Protein 4MOB (pdb70)

GO terms:
  GO:0003986 acetyl-CoA hydrolase activity (F, EXP)
  GO:0005829 cytosol (C, TAS)
  GO:0042802 identical protein binding (F, IPI)
  GO:0005515 protein binding (F, IPI)
  GO:0005829 cytosol (C, IDA)

InterPro domains:
  IPR002913 START domain [PF01852] (355-512)
  IPR002913 START domain [PS50848] (367-512)
  IPR006683 Thioesterase domain [PF03061] (27-97)
  IPR006683 Thioesterase domain [PF03061] (197-272)
  IPR023393 START-like domain superfamily [G3DSA:3.30.530.20] (303-549)
  IPR029069 HotDog domain superfamily [SSF54637] (3-151)
  IPR029069 HotDog domain superfamily [SSF54637] (178-328)
  IPR033120 Hotdog acyl-CoA thioesterase (ACOT)-type domain [PS51770] (5-117)
  IPR033120 Hotdog acyl-CoA thioesterase (ACOT)-type domain [PS51770] (179-294)
  IPR040170 Cytosolic acyl coenzyme A thioester hydrolase [PTHR11049] (6-333)

Solvent-accessible surface area: 16377 Å² total; per-residue (Å²): 130,23,83,31,71,51,48,1,91,102,97,34,28,62,118,51,21,18,17,25,18,1,32,8,4,69,19,12,6,53,0,0,10,86,2,0,47,140,34,14,67,45,13,3,32,10,22,15,12,14,73,4,80,22,99,63,54,6,110,58,46,29,33,0,28,0,98,1,67,11,7,56,18,37,73,42,14,0,0,0,29,4,86,2,33,8,55,36,101,173,87,45,100,95,105,72,2,1,85,4,36,5,15,1,32,3,105,36,96,72,204,122,139,24,156,26,138,121,20,97,56,143,78,144,123,23,86,68,37,50,96,59,0,44,108,42,89,126,93,28,123,90,44,125,82,63,42,64,97,41,23,151,121,30,86,96,156,62,115,69,142,44,101,169,163,72,43,30,56,38,6,149,59,3,48,11,139,42,86,61,87,1,81,94,104,30,7,22,158,89,17,32,12,73,5,1,16,4,7,12,32,0,8,68,6,0,35,70,0,0,32,97,18,24,201,19,57,25,46,10,69,7,3,6,20,13,137,22,145,26,100,6,65,62,26,3,44,0,35,1,63,4,31,2,4,5,12,50,141,42,11,0,0,0,8,4,101,0,48,0,17,55,85,112,24,107,93,93,62,122,36,73,45,2,0,32,0,53,0,5,1,14,0,4,40,127,183,108,83,104,38,95,8,43,118,2,30,4,92,49,154,54,24,12,91,84,32,33,2,0,60,4,18,50,118,48,61,138,98

Radius of gyration: 20.14 Å; Cα contacts (8 Å, |Δi|>4): 690; chains: 1; bounding box: 52×58×43 Å

Organism: Homo sapiens (NCBI:txid9606)

B-factor: mean 38.87, std 15.2, range [14.87, 100.88]

Nearest PDB structures (foldseek):
  4mob-assembly1_A  TM=1.003E+00  e=9.756E-67  Homo sapiens
  4moc-assembly1_A  TM=9.947E-01  e=1.662E-51  Homo sapiens
  3b7k-assembly1_A  TM=9.692E-01  e=6.920E-49  Homo sapiens
  3b7k-assembly1_C  TM=9.982E-01  e=9.970E-47  Homo sapiens
  4zv3-assembly1_A  TM=9.117E-01  e=5.147E-26  Mus musculus

Secondary structure (DSSP, 8-state):
-EEEEEE--GGGB-TTSBB-HHHHHHHHHHHHHHHHHHHHSS-EEEEEE--EE-S---BTTEEEEEEEEEEEE-SSEEEEEEEEEEEETTT--EEEEEEEEEEEEE--SSS----PPPPP--SHHHHHHHHHHHHHHHHHHHHHHHHHHHHHHS---TT----GGGT-B-SGGG-EEEEEE--GGGB-TTSBBPHHHHHHHHHHHHHHHHHHHHSSEEEEEEE--EE--S--BTT-EEEEEEEEEEEETTEEEEEEEEEEE-HHHHHTT--EEEEEEEEEEEEE-TT-PBPPPPPB---SHHHHHHHHHHHHHHHHHH-

Foldseek 3Di:
DFKDKDQAAPVQADPVQWGQVLSVLLVQLVSQQVQVCVQFVAGKAFFWWAKKFFPDTHGHQKMKMKHKHFLWDDQFKTKIWMWIWIAHPPVRDIDTTIIIITMMGGQDPPPDGTGGDTDDADDPVSVVSHVVVVVVVVCLVCVVVLLVVLLVVDDLDQPDDDDPVLPADAFVQLKFKDKDAAAPVQAPPVFWGHPSNVSSVQSVRQQSSVCSFFVFAKDWGIKHMKGFPDIDGHQKMKMKIKIWQWFDFQKTKIKMWIWIAHPVCVVVVHTHTGIMMIIIIGGAHPVGHTDTTGGHRADDSVSVSSNVSVVSVVVVVVD

Sequence (319 aa):
EVVMSQAIQPAHATARGELSAGQLLKWIDTTACLAAEKHAGVSCVTASVDDIQFEETARVGQVITIKAKVTRAFSTSMEISIKVMVQDMLTGIEKLVSVAFSTFVAKKPVGKEKIHLKPVTLLTEQDHVEHNLAAERRKVRLQHEDTFNNLMKESSKFDDLIFDEEEGAVSTRGTSVQSIELVLPPHANHHGNTFGGQIMAWMETVATISASRLCWAHPFLKSVDMFKFRGPSTVGDRLVFTAIVNNTFQTCVEVGVRVEAFDCQEWAEGRGRHINSAFLIYNAADDKENLITFPRIQPISKDDFRRYRGAIARKRIRLG

Structure (mmCIF, N/CA/C/O backbone):
data_4MOB
#
_entry.id   4MOB
#
_cell.length_a   138.850
_cell.length_b   138.850
_cell.length_c   138.850
_cell.angle_alpha   90.00
_cell.angle_beta   90.00
_cell.angle_gamma   90.00
#
_symmetry.space_group_name_H-M   'I 2 3'
#
loop_
_entity.id
_entity.type
_entity.pdbx_description
1 polymer 'Acyl-coenzyme A thioesterase 12'
2 non-polymer 'COENZYME A'
3 non-polymer "ADENOSINE-5'-DIPHOSPHATE"
4 water water
#
loop_
_atom_site.group_PDB
_atom_site.id
_atom_site.type_symbol
_atom_site.label_atom_id
_atom_site.label_alt_id
_atom_site.label_comp_id
_atom_site.label_asym_id
_atom_site.label_entity_id
_atom_site.label_seq_id
_atom_site.pdbx_PDB_ins_code
_atom_site.Cartn_x
_atom_site.Cartn_y
_atom_site.Cartn_z
_atom_site.occupancy
_atom_site.B_iso_or_equiv
_atom_site.auth_seq_id
_atom_site.auth_comp_id
_atom_site.auth_asym_id
_atom_site.auth_atom_id
_atom_site.pdbx_PDB_model_num
ATOM 1 N N . GLU A 1 4 ? -33.843 10.980 -49.605 1.00 31.96 8 GLU A N 1
ATOM 2 C CA . GLU A 1 4 ? -33.591 10.458 -48.259 1.00 43.62 8 GLU A CA 1
ATOM 3 C C . GLU A 1 4 ? -34.052 11.479 -47.223 1.00 45.18 8 GLU A C 1
ATOM 4 O O . GLU A 1 4 ? -35.137 11.325 -46.656 1.00 54.73 8 GLU A O 1
ATOM 10 N N . VAL A 1 5 ? -33.245 12.515 -46.969 1.00 29.34 9 VAL A N 1
ATOM 11 C CA . VAL A 1 5 ? -33.640 13.536 -45.982 1.00 35.56 9 VAL A CA 1
ATOM 12 C C . VAL A 1 5 ? -34.387 14.748 -46.593 1.00 31.22 9 VAL A C 1
ATOM 13 O O . VAL A 1 5 ? -33.908 15.388 -47.547 1.00 26.88 9 VAL A O 1
ATOM 17 N N . VAL A 1 6 ? -35.554 15.057 -46.026 1.00 34.47 10 VAL A N 1
ATOM 18 C CA . VAL A 1 6 ? -36.424 16.115 -46.552 1.00 34.81 10 VAL A CA 1
ATOM 19 C C . VAL A 1 6 ? -36.765 17.186 -45.511 1.00 33.18 10 VAL A C 1
ATOM 20 O O . VAL A 1 6 ? -37.287 16.878 -44.425 1.00 29.99 10 VAL A O 1
ATOM 24 N N . MET A 1 7 ? -36.450 18.436 -45.851 1.00 29.71 11 MET A N 1
ATOM 25 C CA . MET A 1 7 ? -36.783 19.585 -45.007 1.00 31.35 11 MET A CA 1
ATOM 26 C C . MET A 1 7 ? -37.745 20.527 -45.754 1.00 28.83 11 MET A C 1
ATOM 27 O O . MET A 1 7 ? -37.528 20.855 -46.925 1.00 28.50 11 MET A O 1
ATOM 32 N N . SER A 1 8 ? -38.809 20.943 -45.074 1.00 26.95 12 SER A N 1
ATOM 33 C CA . SER A 1 8 ? -39.754 21.912 -45.620 1.00 26.52 12 SER A CA 1
ATOM 34 C C . SER A 1 8 ? -39.773 23.131 -44.714 1.00 28.34 12 SER A C 1
ATOM 35 O O . SER A 1 8 ? -39.845 22.993 -43.501 1.00 29.52 12 SER A O 1
ATOM 38 N N . GLN A 1 9 ? -39.689 24.319 -45.300 1.00 26.14 13 GLN A N 1
ATOM 39 C CA . GLN A 1 9 ? -39.664 25.559 -44.534 1.00 26.75 13 GLN A CA 1
ATOM 40 C C . GLN A 1 9 ? -40.598 26.566 -45.197 1.00 31.61 13 GLN A C 1
ATOM 41 O O . GLN A 1 9 ? -40.434 26.897 -46.380 1.00 27.27 13 GLN A O 1
ATOM 47 N N . ALA A 1 10 ? -41.568 27.081 -44.457 1.00 30.83 14 ALA A N 1
ATOM 48 C CA . ALA A 1 10 ? -42.337 28.193 -44.998 1.00 23.61 14 ALA A CA 1
ATOM 49 C C . ALA A 1 10 ? -41.528 29.475 -44.801 1.00 27.74 14 ALA A C 1
ATOM 50 O O . ALA A 1 10 ? -40.982 29.728 -43.718 1.00 30.37 14 ALA A O 1
ATOM 52 N N . ILE A 1 11 ? -41.449 30.294 -45.842 1.00 26.35 15 ILE A N 1
ATOM 53 C CA . ILE A 1 11 ? -40.680 31.519 -45.751 1.00 24.64 15 ILE A CA 1
ATOM 54 C C . ILE A 1 11 ? -41.466 32.600 -45.009 1.00 30.34 15 ILE A C 1
ATOM 55 O O . ILE A 1 11 ? -42.483 33.090 -45.507 1.00 28.87 15 ILE A O 1
ATOM 60 N N . GLN A 1 12 ? -40.994 32.957 -43.816 1.00 24.51 16 GLN A N 1
ATOM 61 C CA . GLN A 1 12 ? -41.657 33.969 -42.993 1.00 27.07 16 GLN A CA 1
ATOM 62 C C . GLN A 1 12 ? -40.901 35.291 -43.069 1.00 29.70 16 GLN A C 1
ATOM 63 O O . GLN A 1 12 ? -39.761 35.338 -43.545 1.00 33.07 16 GLN A O 1
ATOM 69 N N . PRO A 1 13 ? -41.518 36.367 -42.573 1.00 31.45 17 PRO A N 1
ATOM 70 C CA . PRO A 1 13 ? -40.752 37.599 -42.402 1.00 30.03 17 PRO A CA 1
ATOM 71 C C . PRO A 1 13 ? -39.400 37.396 -41.714 1.00 34.32 17 PRO A C 1
ATOM 72 O O . PRO A 1 13 ? -38.424 38.005 -42.151 1.00 34.98 17 PRO A O 1
ATOM 76 N N . ALA A 1 14 ? -39.325 36.546 -40.692 1.00 31.49 18 ALA A N 1
ATOM 77 C CA . ALA A 1 14 ? -38.044 36.299 -40.007 1.00 33.37 18 ALA A CA 1
ATOM 78 C C . ALA A 1 14 ? -36.882 35.820 -40.916 1.00 38.01 18 ALA A C 1
ATOM 79 O O . ALA A 1 14 ? -35.714 35.972 -40.563 1.00 30.20 18 ALA A O 1
ATOM 81 N N . HIS A 1 15 ? -37.201 35.232 -42.067 1.00 31.79 19 HIS A N 1
ATOM 82 C CA . HIS A 1 15 ? -36.165 34.709 -42.955 1.00 28.39 19 HIS A CA 1
ATOM 83 C C . HIS A 1 15 ? -35.915 35.662 -44.113 1.00 30.53 19 HIS A C 1
ATOM 84 O O . HIS A 1 15 ? -35.123 35.382 -45.020 1.00 30.76 19 HIS A O 1
ATOM 91 N N . ALA A 1 16 ? -36.614 36.785 -44.095 1.00 30.68 20 ALA A N 1
ATOM 92 C CA . ALA A 1 16 ? -36.730 37.592 -45.289 1.00 32.48 20 ALA A CA 1
ATOM 93 C C . ALA A 1 16 ? -35.866 38.829 -45.236 1.00 31.31 20 ALA A C 1
ATOM 94 O O . ALA A 1 16 ? -35.476 39.286 -44.168 1.00 36.99 20 ALA A O 1
ATOM 96 N N . THR A 1 17 ? -35.593 39.382 -46.407 1.00 30.09 21 THR A N 1
ATOM 97 C CA . THR A 1 17 ? -34.906 40.657 -46.506 1.00 35.23 21 THR A CA 1
ATOM 98 C C . THR A 1 17 ? -35.921 41.774 -46.507 1.00 39.03 21 THR A C 1
ATOM 99 O O . THR A 1 17 ? -37.142 41.541 -46.446 1.00 36.84 21 THR A O 1
ATOM 103 N N . ALA A 1 18 ? -35.383 42.984 -46.622 1.00 39.36 22 ALA A N 1
ATOM 104 C CA . ALA A 1 18 ? -36.151 44.212 -46.792 1.00 42.71 22 ALA A CA 1
ATOM 105 C C . ALA A 1 18 ? -37.238 44.082 -47.862 1.00 41.50 22 ALA A C 1
ATOM 106 O O . ALA A 1 18 ? -38.352 44.585 -47.697 1.00 43.72 22 ALA A O 1
ATOM 108 N N . ARG A 1 19 ? -36.918 43.380 -48.944 1.00 44.33 23 ARG A N 1
ATOM 109 C CA . ARG A 1 19 ? -37.819 43.286 -50.087 1.00 40.19 23 ARG A CA 1
ATOM 110 C C . ARG A 1 19 ? -38.771 42.081 -50.050 1.00 43.03 23 ARG A C 1
ATOM 111 O O . ARG A 1 19 ? -39.463 41.803 -51.031 1.00 42.16 23 ARG A O 1
ATOM 119 N N . GLY A 1 20 ? -38.821 41.365 -48.927 1.00 43.98 24 GLY A N 1
ATOM 120 C CA . GLY A 1 20 ? -39.773 40.276 -48.804 1.00 28.41 24 GLY A CA 1
ATOM 121 C C . GLY A 1 20 ? -39.299 39.022 -49.502 1.00 35.61 24 GLY A C 1
ATOM 122 O O . GLY A 1 20 ? -40.090 38.111 -49.761 1.00 35.51 24 GLY A O 1
ATOM 123 N N . GLU A 1 21 ? -37.999 38.967 -49.784 1.00 33.73 25 GLU A N 1
ATOM 124 C CA . GLU A 1 21 ? -37.394 37.803 -50.428 1.00 38.96 25 GLU A CA 1
ATOM 125 C C . GLU A 1 21 ? -36.582 37.002 -49.433 1.00 32.05 25 GLU A C 1
ATOM 126 O O . GLU A 1 21 ? -35.964 37.573 -48.541 1.00 36.41 25 GLU A O 1
ATOM 132 N N . LEU A 1 22 ? -36.585 35.682 -49.594 1.00 31.87 26 LEU A N 1
ATOM 133 C CA . LEU A 1 22 ? -35.801 34.803 -48.740 1.00 28.70 26 LEU A CA 1
ATOM 134 C C . LEU A 1 22 ? -34.321 35.209 -48.732 1.00 29.13 26 LEU A C 1
ATOM 135 O O . LEU A 1 22 ? -33.699 35.420 -49.776 1.00 30.62 26 LEU A O 1
ATOM 140 N N . SER A 1 23 ? -33.754 35.344 -47.543 1.00 29.39 27 SER A N 1
ATOM 141 C CA . SER A 1 23 ? -32.328 35.614 -47.456 1.00 29.20 27 SER A CA 1
ATOM 142 C C . SER A 1 23 ? -31.572 34.428 -48.030 1.00 27.73 27 SER A C 1
ATOM 143 O O . SER A 1 23 ? -31.821 33.278 -47.639 1.00 24.01 27 SER A O 1
ATOM 146 N N . ALA A 1 24 ? -30.659 34.708 -48.960 1.00 25.68 28 ALA A N 1
ATOM 147 C CA . ALA A 1 24 ? -29.863 33.647 -49.577 1.00 24.23 28 ALA A CA 1
ATOM 148 C C . ALA A 1 24 ? -29.053 32.915 -48.513 1.00 26.18 28 ALA A C 1
ATOM 149 O O . ALA A 1 24 ? -28.879 31.686 -48.575 1.00 25.20 28 ALA A O 1
ATOM 151 N N . GLY A 1 25 ? -28.548 33.678 -47.543 1.00 24.10 29 GLY A N 1
ATOM 152 C CA . GLY A 1 25 ? -27.772 33.110 -46.454 1.00 23.26 29 GLY A CA 1
ATOM 153 C C . GLY A 1 25 ? -28.581 32.127 -45.635 1.00 24.75 29 GLY A C 1
ATOM 154 O O . GLY A 1 25 ? -28.085 31.056 -45.248 1.00 28.73 29 GLY A O 1
ATOM 155 N N . GLN A 1 26 ? -29.834 32.481 -45.376 1.00 22.66 30 GLN A N 1
ATOM 156 C CA . GLN A 1 26 ? -30.749 31.571 -44.696 1.00 24.54 30 GLN A CA 1
ATOM 157 C C . GLN A 1 26 ? -30.941 30.261 -45.484 1.00 23.29 30 GLN A C 1
ATOM 158 O O . GLN A 1 26 ? -30.997 29.172 -44.903 1.00 25.37 30 GLN A O 1
ATOM 164 N N . LEU A 1 27 ? -31.042 30.376 -46.808 1.00 23.31 31 LEU A N 1
ATOM 165 C CA . LEU A 1 27 ? -31.210 29.210 -47.665 1.00 21.58 31 LEU A CA 1
ATOM 166 C C . LEU A 1 27 ? -29.958 28.338 -47.637 1.00 26.08 31 LEU A C 1
ATOM 167 O O . LEU A 1 27 ? -30.050 27.102 -47.576 1.00 25.56 31 LEU A O 1
ATOM 172 N N . LEU A 1 28 ? -28.787 28.973 -47.683 1.00 25.51 32 LEU A N 1
ATOM 173 C CA . LEU A 1 28 ? -27.532 28.224 -47.587 1.00 21.93 32 LEU A CA 1
ATOM 174 C C . LEU A 1 28 ? -27.471 27.450 -46.274 1.00 22.21 32 LEU A C 1
ATOM 175 O O . LEU A 1 28 ? -27.081 26.293 -46.276 1.00 24.80 32 LEU A O 1
ATOM 180 N N . LYS A 1 29 ? -27.905 28.061 -45.166 1.00 24.03 33 LYS A N 1
ATOM 181 C CA . LYS A 1 29 ? -27.885 27.384 -43.866 1.00 24.50 33 LYS A CA 1
ATOM 182 C C . LYS A 1 29 ? -28.800 26.157 -43.876 1.00 24.08 33 LYS A C 1
ATOM 183 O O . LYS A 1 29 ? -28.456 25.104 -43.332 1.00 27.84 33 LYS A O 1
ATOM 189 N N . TRP A 1 30 ? -29.964 26.301 -44.495 1.00 22.95 34 TRP A N 1
ATOM 190 C CA . TRP A 1 30 ? -30.935 25.210 -44.569 1.00 25.46 34 TRP A CA 1
ATOM 191 C C . TRP A 1 30 ? -30.450 24.058 -45.441 1.00 29.11 34 TRP A C 1
ATOM 192 O O . TRP A 1 30 ? -30.643 22.878 -45.093 1.00 29.36 34 TRP A O 1
ATOM 203 N N . ILE A 1 31 ? -29.852 24.402 -46.585 1.00 25.86 35 ILE A N 1
ATOM 204 C CA . ILE A 1 31 ? -29.264 23.403 -47.482 1.00 27.32 35 ILE A CA 1
ATOM 205 C C . ILE A 1 31 ? -28.215 22.598 -46.720 1.00 29.66 35 ILE A C 1
ATOM 206 O O . ILE A 1 31 ? -28.234 21.362 -46.734 1.00 29.85 35 ILE A O 1
ATOM 211 N N . ASP A 1 32 ? -27.332 23.304 -46.017 1.00 23.55 36 ASP A N 1
ATOM 212 C CA . ASP A 1 32 ? -26.249 22.650 -45.319 1.00 27.66 36 ASP A CA 1
ATOM 213 C C . ASP A 1 32 ? -26.739 21.751 -44.176 1.00 31.59 36 ASP A C 1
ATOM 214 O O . ASP A 1 32 ? -26.147 20.697 -43.895 1.00 31.78 36 ASP A O 1
ATOM 219 N N . THR A 1 33 ? -27.815 22.166 -43.517 1.00 26.67 37 THR A N 1
ATOM 220 C CA . THR A 1 33 ? -28.357 21.383 -42.411 1.00 30.75 37 THR A CA 1
ATOM 221 C C . THR A 1 33 ? -28.947 20.071 -42.931 1.00 30.86 37 THR A C 1
ATOM 222 O O . THR A 1 33 ? -28.704 18.993 -42.366 1.00 28.60 37 THR A O 1
ATOM 226 N N . THR A 1 34 ? -29.715 20.174 -44.016 1.00 26.63 38 THR A N 1
ATOM 227 C CA . THR A 1 34 ? -30.305 19.005 -44.654 1.00 26.22 38 THR A CA 1
ATOM 228 C C . THR A 1 34 ? -29.212 18.062 -45.150 1.00 27.78 38 THR A C 1
ATOM 229 O O . THR A 1 34 ? -29.282 16.853 -44.942 1.00 25.32 38 THR A O 1
ATOM 233 N N . ALA A 1 35 ? -28.202 18.628 -45.807 1.00 27.09 39 ALA A N 1
ATOM 234 C CA . ALA A 1 35 ? -27.091 17.839 -46.315 1.00 29.15 39 ALA A CA 1
ATOM 235 C C . ALA A 1 35 ? -26.366 17.116 -45.172 1.00 31.26 39 ALA A C 1
ATOM 236 O O . ALA A 1 35 ? -26.106 15.900 -45.260 1.00 33.34 39 ALA A O 1
ATOM 238 N N . CYS A 1 36 ? -26.042 17.855 -44.107 1.00 25.89 40 CYS A N 1
ATOM 239 C CA . CYS A 1 36 ? -25.378 17.273 -42.942 1.00 26.64 40 CYS A CA 1
ATOM 240 C C . CYS A 1 36 ? -26.179 16.107 -42.366 1.00 30.13 40 CYS A C 1
ATOM 241 O O . CYS A 1 36 ? -25.609 15.094 -41.953 1.00 28.08 40 CYS A O 1
ATOM 244 N N . LEU A 1 37 ? -27.499 16.246 -42.332 1.00 26.97 41 LEU A N 1
ATOM 245 C CA . LEU A 1 37 ? -28.321 15.193 -41.761 1.00 28.10 41 LEU A CA 1
ATOM 246 C C . LEU A 1 37 ? -28.283 13.959 -42.662 1.00 30.75 41 LEU A C 1
ATOM 247 O O . LEU A 1 37 ? -28.267 12.825 -42.154 1.00 33.46 41 LEU A O 1
ATOM 252 N N . ALA A 1 38 ? -28.256 14.170 -43.983 1.00 30.28 42 ALA A N 1
ATOM 253 C CA . ALA A 1 38 ? -28.081 13.056 -44.929 1.00 26.92 42 ALA A CA 1
ATOM 254 C C . ALA A 1 38 ? -26.734 12.356 -44.677 1.00 28.62 42 ALA A C 1
ATOM 255 O O . ALA A 1 38 ? -26.677 11.134 -44.589 1.00 30.73 42 ALA A O 1
ATOM 257 N N . ALA A 1 39 ? -25.656 13.127 -44.531 1.00 28.96 43 ALA A N 1
ATOM 258 C CA . ALA A 1 39 ? -24.350 12.533 -44.245 1.00 27.18 43 ALA A CA 1
ATOM 259 C C . ALA A 1 39 ? -24.360 11.733 -42.943 1.00 29.23 43 ALA A C 1
ATOM 260 O O . ALA A 1 39 ? -23.851 10.603 -42.893 1.00 28.59 43 ALA A O 1
ATOM 262 N N . GLU A 1 40 ? -24.945 12.309 -41.893 1.00 27.82 44 GLU A N 1
ATOM 263 C CA . GLU A 1 40 ? -24.958 11.652 -40.580 1.00 29.66 44 GLU A CA 1
ATOM 264 C C . GLU A 1 40 ? -25.894 10.421 -40.545 1.00 31.44 44 GLU A C 1
ATOM 265 O O . GLU A 1 40 ? -25.750 9.538 -39.692 1.00 32.99 44 GLU A O 1
ATOM 271 N N . LYS A 1 41 ? -26.857 10.367 -41.459 1.00 25.87 45 LYS A N 1
ATOM 272 C CA . LYS A 1 41 ? -27.750 9.223 -41.513 1.00 29.16 45 LYS A CA 1
ATOM 273 C C . LYS A 1 41 ? -26.960 8.045 -42.070 1.00 40.49 45 LYS A C 1
ATOM 274 O O . LYS A 1 41 ? -27.169 6.885 -41.683 1.00 40.20 45 LYS A O 1
ATOM 280 N N . HIS A 1 42 ? -26.028 8.354 -42.969 1.00 35.80 46 HIS A N 1
ATOM 281 C CA . HIS A 1 42 ? -25.145 7.326 -43.490 1.00 33.39 46 HIS A CA 1
ATOM 282 C C . HIS A 1 42 ? -24.019 6.951 -42.504 1.00 31.94 46 HIS A C 1
ATOM 283 O O . HIS A 1 42 ? -23.700 5.775 -42.361 1.00 39.47 46 HIS A O 1
ATOM 290 N N . ALA A 1 43 ? -23.432 7.941 -41.827 1.00 29.12 47 ALA A N 1
ATOM 291 C CA . ALA A 1 43 ? -22.193 7.732 -41.057 1.00 29.51 47 ALA A CA 1
ATOM 292 C C . ALA A 1 43 ? -22.432 7.298 -39.615 1.00 34.53 47 ALA A C 1
ATOM 293 O O . ALA A 1 43 ? -21.612 6.585 -39.013 1.00 35.21 47 ALA A O 1
ATOM 295 N N . GLY A 1 44 ? -23.534 7.771 -39.046 1.00 32.33 48 GLY A N 1
ATOM 296 C CA . GLY A 1 44 ? -23.871 7.431 -37.682 1.00 37.52 48 GLY A CA 1
ATOM 297 C C . GLY A 1 44 ? -22.978 8.096 -36.660 1.00 39.59 48 GLY A C 1
ATOM 298 O O . GLY A 1 44 ? -23.024 7.735 -35.486 1.00 45.37 48 GLY A O 1
ATOM 299 N N . VAL A 1 45 ? -22.146 9.035 -37.104 1.00 34.41 49 VAL A N 1
ATOM 300 C CA . VAL A 1 45 ? -21.425 9.915 -36.197 1.00 35.12 49 VAL A CA 1
ATOM 301 C C . VAL A 1 45 ? -21.649 11.328 -36.696 1.00 36.70 49 VAL A C 1
ATOM 302 O O . VAL A 1 45 ? -22.255 11.529 -37.748 1.00 35.00 49 VAL A O 1
ATOM 306 N N . SER A 1 46 ? -21.148 12.303 -35.950 1.00 39.33 50 SER A N 1
ATOM 307 C CA . SER A 1 46 ? -21.255 13.697 -36.352 1.00 40.56 50 SER A CA 1
ATOM 308 C C . SER A 1 46 ? -20.360 14.014 -37.546 1.00 34.28 50 SER A C 1
ATOM 309 O O . SER A 1 46 ? -19.224 13.544 -37.627 1.00 36.83 50 SER A O 1
ATOM 312 N N . CYS A 1 47 ? -20.896 14.829 -38.458 1.00 36.77 51 CYS A N 1
ATOM 313 C CA . CYS A 1 47 ? -20.261 15.155 -39.727 1.00 30.69 51 CYS A CA 1
ATOM 314 C C . CYS A 1 47 ? -20.213 16.668 -39.926 1.00 32.46 51 CYS A C 1
ATOM 315 O O . CYS A 1 47 ? -21.172 17.366 -39.602 1.00 34.26 51 CYS A O 1
ATOM 318 N N . VAL A 1 48 ? -19.099 17.168 -40.461 1.00 31.46 52 VAL A N 1
ATOM 319 C CA . VAL A 1 48 ? -18.927 18.597 -40.714 1.00 28.70 52 VAL A CA 1
ATOM 320 C C . VAL A 1 48 ? -18.740 18.874 -42.213 1.00 32.21 52 VAL A C 1
ATOM 321 O O . VAL A 1 48 ? -18.292 17.998 -42.984 1.00 28.48 52 VAL A O 1
ATOM 325 N N . THR A 1 49 ? -19.090 20.089 -42.620 1.00 27.01 53 THR A N 1
ATOM 326 C CA . THR A 1 49 ? -18.993 20.487 -44.015 1.00 23.19 53 THR A CA 1
ATOM 327 C C . THR A 1 49 ? -17.523 20.591 -44.425 1.00 27.23 53 THR A C 1
ATOM 328 O O . THR A 1 49 ? -16.766 21.384 -43.865 1.00 29.62 53 THR A O 1
ATOM 332 N N . ALA A 1 50 ? -17.123 19.794 -45.410 1.00 27.67 54 ALA A N 1
ATOM 333 C CA . ALA A 1 50 ? -15.750 19.814 -45.906 1.00 27.84 54 ALA A CA 1
ATOM 334 C C . ALA A 1 50 ? -15.662 20.831 -47.052 1.00 30.73 54 ALA A C 1
ATOM 335 O O . ALA A 1 50 ? -14.757 21.672 -47.090 1.00 24.23 54 ALA A O 1
ATOM 337 N N . SER A 1 51 ? -16.624 20.764 -47.972 1.00 27.79 55 SER A N 1
ATOM 338 C CA . SER A 1 51 ? -16.649 21.695 -49.096 1.00 26.58 55 SER A CA 1
ATOM 339 C C . SER A 1 51 ? -18.026 21.760 -49.701 1.00 31.47 55 SER A C 1
ATOM 340 O O . SER A 1 51 ? -18.891 20.894 -49.445 1.00 29.83 55 SER A O 1
ATOM 343 N N . VAL A 1 52 ? -18.226 22.782 -50.523 1.00 26.41 56 VAL A N 1
ATOM 344 C CA . VAL A 1 52 ? -19.486 22.944 -51.237 1.00 27.80 56 VAL A CA 1
ATOM 345 C C . VAL A 1 52 ? -19.139 23.149 -52.710 1.00 32.65 56 VAL A C 1
ATOM 346 O O . VAL A 1 52 ? -18.169 23.860 -53.028 1.00 35.65 56 VAL A O 1
ATOM 350 N N . ASP A 1 53 ? -19.889 22.524 -53.612 1.00 29.92 57 ASP A N 1
ATOM 351 C CA . ASP A 1 53 ? -19.663 22.744 -55.052 1.00 34.25 57 ASP A CA 1
ATOM 352 C C . ASP A 1 53 ? -20.267 24.078 -55.501 1.00 34.40 57 ASP A C 1
ATOM 353 O O . ASP A 1 53 ? -20.853 24.796 -54.683 1.00 31.69 57 ASP A O 1
ATOM 358 N N . ASP A 1 54 ? -20.103 24.416 -56.779 1.00 30.55 58 ASP A N 1
ATOM 359 C CA . ASP A 1 54 ? -20.820 25.551 -57.349 1.00 35.42 58 ASP A CA 1
ATOM 360 C C . ASP A 1 54 ? -22.303 25.394 -57.037 1.00 32.60 58 ASP A C 1
ATOM 361 O O . ASP A 1 54 ? -22.857 24.301 -57.181 1.00 32.63 58 ASP A O 1
ATOM 366 N N . ILE A 1 55 ? -22.936 26.471 -56.589 1.00 26.86 59 ILE A N 1
ATOM 367 C CA . ILE A 1 55 ? -24.372 26.458 -56.406 1.00 30.35 59 ILE A CA 1
ATOM 368 C C . ILE A 1 55 ? -24.987 27.660 -57.092 1.00 30.00 59 ILE A C 1
ATOM 369 O O . ILE A 1 55 ? -24.556 28.788 -56.919 1.00 32.84 59 ILE A O 1
ATOM 374 N N . GLN A 1 56 ? -25.993 27.402 -57.904 1.00 33.01 60 GLN A N 1
ATOM 375 C CA . GLN A 1 56 ? -26.618 28.461 -58.648 1.00 34.84 60 GLN A CA 1
ATOM 376 C C . GLN A 1 56 ? -28.074 28.521 -58.216 1.00 36.29 60 GLN A C 1
ATOM 377 O O . GLN A 1 56 ? -28.696 27.481 -57.983 1.00 38.25 60 GLN A O 1
ATOM 383 N N . PHE A 1 57 ? -28.611 29.729 -58.083 1.00 33.43 61 PHE A N 1
ATOM 384 C CA . PHE A 1 57 ? -30.005 29.877 -57.706 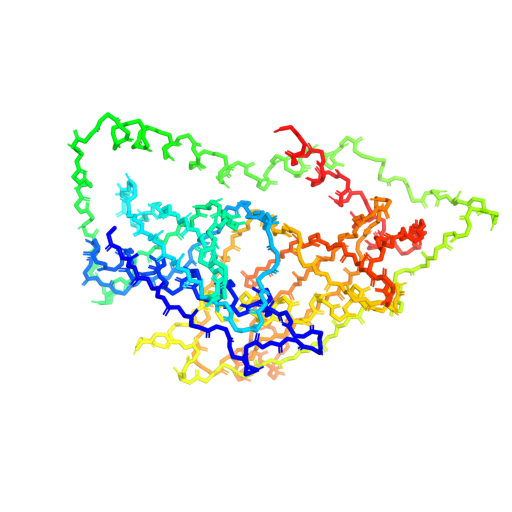1.00 37.13 61 PHE A CA 1
ATOM 385 C C . PHE A 1 57 ? -30.849 30.305 -58.902 1.00 33.82 61 PHE A C 1
ATOM 386 O O . PHE A 1 57 ? -30.620 31.360 -59.458 1.00 36.72 61 PHE A O 1
ATOM 394 N N . GLU A 1 58 ? -31.812 29.467 -59.289 1.00 34.70 62 GLU A N 1
ATOM 395 C CA . GLU A 1 58 ? -32.644 29.691 -60.473 1.00 32.98 62 GLU A CA 1
ATOM 396 C C . GLU A 1 58 ? -33.844 30.591 -60.214 1.00 35.12 62 GLU A C 1
ATOM 397 O O . GLU A 1 58 ? -34.420 31.141 -61.155 1.00 37.99 62 GLU A O 1
ATOM 403 N N . GLU A 1 59 ? -34.245 30.707 -58.950 1.00 36.21 63 GLU A N 1
ATOM 404 C CA . GLU A 1 59 ? -35.377 31.553 -58.564 1.00 36.93 63 GLU A CA 1
ATOM 405 C C . GLU A 1 59 ? -35.003 32.242 -57.270 1.00 43.67 63 GLU A C 1
ATOM 406 O O . GLU A 1 59 ? -34.102 31.776 -56.546 1.00 39.68 63 GLU A O 1
ATOM 412 N N . THR A 1 60 ? -35.685 33.343 -56.960 1.00 40.53 64 THR A N 1
ATOM 413 C CA . THR A 1 60 ? -35.537 33.917 -55.628 1.00 40.60 64 THR A CA 1
ATOM 414 C C . THR A 1 60 ? -36.863 33.798 -54.886 1.00 34.17 64 THR A C 1
ATOM 415 O O . THR A 1 60 ? -37.821 34.485 -55.212 1.00 38.12 64 THR A O 1
ATOM 419 N N . ALA A 1 61 ? -36.909 32.913 -53.892 1.00 35.67 65 ALA A N 1
ATOM 420 C CA . ALA A 1 61 ? -38.155 32.605 -53.197 1.00 28.86 65 ALA A CA 1
ATOM 421 C C . ALA A 1 61 ? -38.644 33.793 -52.360 1.00 29.03 65 ALA A C 1
ATOM 422 O O . ALA A 1 61 ? -37.853 34.649 -51.966 1.00 30.79 65 ALA A O 1
ATOM 424 N N . ARG A 1 62 ? -39.946 33.856 -52.102 1.00 30.14 66 ARG A N 1
ATOM 425 C CA . ARG A 1 62 ? -40.521 35.018 -51.422 1.00 28.36 66 ARG A CA 1
ATOM 426 C C . ARG A 1 62 ? -41.231 34.643 -50.139 1.00 29.15 66 ARG A C 1
ATOM 427 O O . ARG A 1 62 ? -41.649 33.492 -49.988 1.00 31.97 66 ARG A O 1
ATOM 435 N N . VAL A 1 63 ? -41.381 35.607 -49.220 1.00 30.39 67 VAL A N 1
ATOM 436 C CA . VAL A 1 63 ? -42.230 35.395 -48.042 1.00 30.51 67 VAL A CA 1
ATOM 437 C C . VAL A 1 63 ? -43.558 34.812 -48.505 1.00 32.11 67 VAL A C 1
ATOM 438 O O . VAL A 1 63 ? -44.113 35.261 -49.520 1.00 30.79 67 VAL A O 1
ATOM 442 N N . GLY A 1 64 ? -44.024 33.775 -47.809 1.00 30.49 68 GLY A N 1
ATOM 443 C CA . GLY A 1 64 ? -45.302 33.160 -48.116 1.00 29.27 68 GLY A CA 1
ATOM 444 C C . GLY A 1 64 ? -45.193 31.912 -48.977 1.00 34.95 68 GLY A C 1
ATOM 445 O O . GLY A 1 64 ? -46.182 31.200 -49.191 1.00 38.22 68 GLY A O 1
ATOM 446 N N . GLN A 1 65 ? -43.995 31.630 -49.475 1.00 31.72 69 GLN A N 1
ATOM 447 C CA . GLN A 1 65 ? -43.798 30.415 -50.248 1.00 33.33 69 GLN A CA 1
ATOM 448 C C . GLN A 1 65 ? -43.120 29.347 -49.391 1.00 30.35 69 GLN A C 1
ATOM 449 O O . GLN A 1 65 ? -42.610 29.634 -48.309 1.00 28.36 69 GLN A O 1
ATOM 455 N N . VAL A 1 66 ? -43.123 28.114 -49.870 1.00 26.71 70 VAL A N 1
ATOM 456 C CA . VAL A 1 66 ? -42.563 27.020 -49.103 1.00 24.51 70 VAL A CA 1
ATOM 457 C C . VAL A 1 66 ? -41.376 26.398 -49.837 1.00 27.50 70 VAL A C 1
ATOM 458 O O . VAL A 1 66 ? -41.483 26.013 -51.014 1.00 25.28 70 VAL A O 1
ATOM 462 N N . ILE A 1 67 ? -40.243 26.331 -49.139 1.00 28.14 71 ILE A N 1
ATOM 463 C CA . ILE A 1 67 ? -39.018 25.723 -49.647 1.00 23.58 71 ILE A CA 1
ATOM 464 C C . ILE A 1 67 ? -39.036 24.239 -49.287 1.00 25.71 71 ILE A C 1
ATOM 465 O O . ILE A 1 67 ? -39.420 23.877 -48.167 1.00 26.71 71 ILE A O 1
ATOM 470 N N . THR A 1 68 ? -38.665 23.377 -50.230 1.00 26.53 72 THR A N 1
ATOM 471 C CA . THR A 1 68 ? -38.496 21.955 -49.924 1.00 28.44 72 THR A CA 1
ATOM 472 C C . THR A 1 68 ? -37.102 21.503 -50.337 1.00 29.96 72 THR A C 1
ATOM 473 O O . THR A 1 68 ? -36.678 21.738 -51.471 1.00 28.43 72 THR A O 1
ATOM 477 N N . ILE A 1 69 ? -36.379 20.878 -49.409 1.00 29.09 73 ILE A N 1
ATOM 478 C CA . ILE A 1 69 ? -34.992 20.508 -49.665 1.00 27.39 73 ILE A CA 1
ATOM 479 C C . ILE A 1 69 ? -34.822 19.012 -49.478 1.00 23.42 73 ILE A C 1
ATOM 480 O O . ILE A 1 69 ? -35.185 18.481 -48.439 1.00 30.79 73 ILE A O 1
ATOM 485 N N . LYS A 1 70 ? -34.317 18.333 -50.503 1.00 28.44 74 LYS A N 1
ATOM 486 C CA . LYS A 1 70 ? -34.071 16.881 -50.456 1.00 30.41 74 LYS A CA 1
ATOM 487 C C . LYS A 1 70 ? -32.571 16.622 -50.622 1.00 31.30 74 LYS A C 1
ATOM 488 O O . LYS A 1 70 ? -31.953 17.096 -51.588 1.00 26.58 74 LYS A O 1
ATOM 494 N N . ALA A 1 71 ? -31.983 15.864 -49.701 1.00 26.89 75 ALA A N 1
ATOM 495 C CA . ALA A 1 71 ? -30.552 15.585 -49.782 1.00 26.42 75 ALA A CA 1
ATOM 496 C C . ALA A 1 71 ? -30.323 14.097 -49.640 1.00 27.79 75 ALA A C 1
ATOM 497 O O . ALA A 1 71 ? -31.060 13.411 -48.923 1.00 33.03 75 ALA A O 1
ATOM 499 N N . LYS A 1 72 ? -29.292 13.597 -50.310 1.00 28.86 76 LYS A N 1
ATOM 500 C CA . LYS A 1 72 ? -29.040 12.166 -50.345 1.00 31.15 76 LYS A CA 1
ATOM 501 C C . LYS A 1 72 ? -27.538 11.935 -50.420 1.00 28.71 76 LYS A C 1
ATOM 502 O O . LYS A 1 72 ? -26.829 12.710 -51.073 1.00 30.87 76 LYS A O 1
ATOM 508 N N . VAL A 1 73 ? -27.041 10.898 -49.746 1.00 26.44 77 VAL A N 1
ATOM 509 C CA . VAL A 1 73 ? -25.649 10.505 -49.946 1.00 26.01 77 VAL A CA 1
ATOM 510 C C . VAL A 1 73 ? -25.548 9.779 -51.293 1.00 27.17 77 VAL A C 1
ATOM 511 O O . VAL A 1 73 ? -26.258 8.804 -51.539 1.00 29.46 77 VAL A O 1
ATOM 515 N N . THR A 1 74 ? -24.687 10.269 -52.184 1.00 33.72 78 THR A N 1
ATOM 516 C CA . THR A 1 74 ? -24.527 9.640 -53.500 1.00 30.40 78 THR A CA 1
ATOM 517 C C . THR A 1 74 ? -23.386 8.610 -53.495 1.00 30.21 78 THR A C 1
ATOM 518 O O . THR A 1 74 ? -23.431 7.615 -54.231 1.00 30.49 78 THR A O 1
ATOM 522 N N . ARG A 1 75 ? -22.374 8.861 -52.664 1.00 24.74 79 ARG A N 1
ATOM 523 C CA . ARG A 1 75 ? -21.195 7.998 -52.566 1.00 29.39 79 ARG A CA 1
ATOM 524 C C . ARG A 1 75 ? -20.438 8.293 -51.280 1.00 30.11 79 ARG A C 1
ATOM 525 O O . ARG A 1 75 ? -20.287 9.454 -50.896 1.00 29.33 79 ARG A O 1
ATOM 533 N N . ALA A 1 76 ? -19.977 7.242 -50.607 1.00 27.37 80 ALA A N 1
ATOM 534 C CA . ALA A 1 76 ? -19.107 7.411 -49.456 1.00 27.09 80 ALA A CA 1
ATOM 535 C C . ALA A 1 76 ? -17.701 6.933 -49.807 1.00 33.79 80 ALA A C 1
ATOM 536 O O . ALA A 1 76 ? -17.519 5.861 -50.393 1.00 37.76 80 ALA A O 1
ATOM 538 N N . PHE A 1 77 ? -16.702 7.720 -49.440 1.00 36.92 81 PHE A N 1
ATOM 539 C CA . PHE A 1 77 ? -15.324 7.348 -49.714 1.00 30.01 81 PHE A CA 1
ATOM 540 C C . PHE A 1 77 ? -14.675 6.739 -48.479 1.00 35.68 81 PHE A C 1
ATOM 541 O O . PHE A 1 77 ? -15.111 5.689 -48.004 1.00 40.47 81 PHE A O 1
ATOM 549 N N . SER A 1 78 ? -13.645 7.378 -47.945 1.00 32.57 82 SER A N 1
ATOM 550 C CA . SER A 1 78 ? -13.022 6.836 -46.751 1.00 37.79 82 SER A CA 1
ATOM 551 C C . SER A 1 78 ? -13.575 7.518 -45.490 1.00 39.84 82 SER A C 1
ATOM 552 O O . SER A 1 78 ? -14.217 6.876 -44.657 1.00 47.48 82 SER A O 1
ATOM 555 N N . THR A 1 79 ? -13.338 8.817 -45.357 1.00 37.48 83 THR A N 1
ATOM 556 C CA . THR A 1 79 ? -13.941 9.584 -44.264 1.00 42.16 83 THR A CA 1
ATOM 557 C C . THR A 1 79 ? -14.953 10.591 -44.798 1.00 33.98 83 THR A C 1
ATOM 558 O O . THR A 1 79 ? -15.658 11.244 -44.040 1.00 31.05 83 THR A O 1
ATOM 562 N N . SER A 1 80 ? -15.012 10.738 -46.109 1.00 30.95 84 SER A N 1
ATOM 563 C CA . SER A 1 80 ? -15.827 11.793 -46.656 1.00 32.41 84 SER A CA 1
ATOM 564 C C . SER A 1 80 ? -16.971 11.176 -47.418 1.00 32.58 84 SER A C 1
ATOM 565 O O . SER A 1 80 ? -16.888 10.017 -47.837 1.00 34.21 84 SER A O 1
ATOM 568 N N . MET A 1 81 ? -18.049 11.933 -47.577 1.00 31.45 85 MET A N 1
ATOM 569 C CA . MET A 1 81 ? -19.082 11.533 -48.518 1.00 31.18 85 MET A CA 1
ATOM 570 C C . MET A 1 81 ? -19.625 12.704 -49.338 1.00 27.53 85 MET A C 1
ATOM 571 O O . MET A 1 81 ? -19.659 13.851 -48.872 1.00 29.91 85 MET A O 1
ATOM 576 N N . GLU A 1 82 ? -20.001 12.417 -50.584 1.00 26.92 86 GLU A N 1
ATOM 577 C CA . GLU A 1 82 ? -20.678 13.406 -51.425 1.00 26.49 86 GLU A CA 1
ATOM 578 C C . GLU A 1 82 ? -22.194 13.380 -51.209 1.00 26.22 86 GLU A C 1
ATOM 579 O O . GLU A 1 82 ? -22.840 12.317 -51.227 1.00 27.23 86 GLU A O 1
ATOM 585 N N . ILE A 1 83 ? -22.753 14.567 -50.995 1.00 28.30 87 ILE A N 1
ATOM 586 C CA . ILE A 1 83 ? -24.184 14.721 -50.790 1.00 26.47 87 ILE A CA 1
ATOM 587 C C . ILE A 1 83 ? -24.739 15.519 -51.958 1.00 25.89 87 ILE A C 1
ATOM 588 O O . ILE A 1 83 ? -24.194 16.573 -52.337 1.00 28.84 87 ILE A O 1
ATOM 593 N N . SER A 1 84 ? -25.815 15.021 -52.551 1.00 31.39 88 SER A N 1
ATOM 594 C CA . SER A 1 84 ? -26.493 15.796 -53.580 1.00 32.67 88 SER A CA 1
ATOM 595 C C . SER A 1 84 ? -27.758 16.422 -52.990 1.00 26.97 88 SER A C 1
ATOM 596 O O . SER A 1 84 ? -28.436 15.805 -52.174 1.00 30.68 88 SER A O 1
ATOM 599 N N . ILE A 1 85 ? -28.050 17.659 -53.377 1.00 30.42 89 ILE A N 1
ATOM 600 C CA . ILE A 1 85 ? -29.177 18.404 -52.824 1.00 31.50 89 ILE A CA 1
ATOM 601 C C . ILE A 1 85 ? -30.065 18.980 -53.941 1.00 28.53 89 ILE A C 1
ATOM 602 O O . ILE A 1 85 ? -29.572 19.481 -54.954 1.00 31.81 89 ILE A O 1
ATOM 607 N N . LYS A 1 86 ? -31.375 18.904 -53.769 1.00 25.39 90 LYS A N 1
ATOM 608 C CA . LYS A 1 86 ? -32.278 19.577 -54.697 1.00 32.05 90 LYS A CA 1
ATOM 609 C C . LYS A 1 86 ? -33.189 20.491 -53.889 1.00 30.43 90 LYS A C 1
ATOM 610 O O . LYS A 1 86 ? -33.722 20.075 -52.848 1.00 29.11 9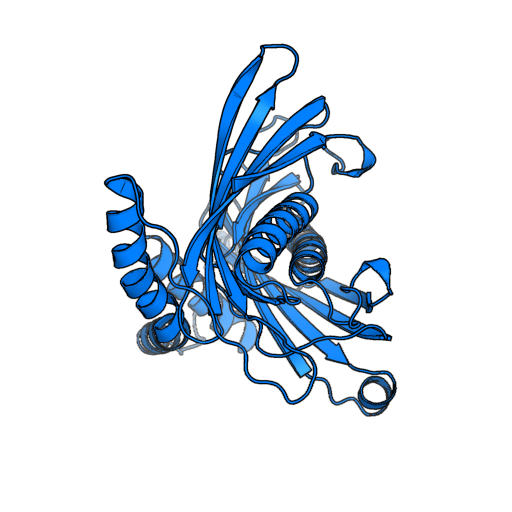0 LYS A O 1
ATOM 616 N N . VAL A 1 87 ? -33.338 21.735 -54.349 1.00 31.87 91 VAL A N 1
ATOM 617 C CA . VAL A 1 87 ? -34.224 22.707 -53.703 1.00 27.33 91 VAL A CA 1
ATOM 618 C C . VAL A 1 87 ? -35.351 23.148 -54.650 1.00 32.25 91 VAL A C 1
ATOM 619 O O . VAL A 1 87 ? -35.089 23.675 -55.750 1.00 31.16 91 VAL A O 1
ATOM 623 N N . MET A 1 88 ? -36.594 22.938 -54.206 1.00 29.35 92 MET A N 1
ATOM 624 C CA . MET A 1 88 ? -37.798 23.336 -54.936 1.00 26.09 92 MET A CA 1
ATOM 625 C C . MET A 1 88 ? -38.439 24.475 -54.167 1.00 28.47 92 MET A C 1
ATOM 626 O O . MET A 1 88 ? -38.239 24.584 -52.952 1.00 32.56 92 MET A O 1
ATOM 631 N N . VAL A 1 89 ? -39.201 25.327 -54.850 1.00 28.83 93 VAL A N 1
ATOM 632 C CA . VAL A 1 89 ? -40.021 26.327 -54.160 1.00 25.69 93 VAL A CA 1
ATOM 633 C C . VAL A 1 89 ? -41.451 26.180 -54.638 1.00 28.61 93 VAL A C 1
ATOM 634 O O . VAL A 1 89 ? -41.693 25.912 -55.812 1.00 33.01 93 VAL A O 1
ATOM 638 N N . GLN A 1 90 ? -42.401 26.305 -53.729 1.00 28.68 94 GLN A N 1
ATOM 639 C CA . GLN A 1 90 ? -43.791 26.196 -54.123 1.00 31.01 94 GLN A CA 1
ATOM 640 C C . GLN A 1 90 ? -44.495 27.473 -53.746 1.00 31.23 94 GLN A C 1
ATOM 641 O O . GLN A 1 90 ? -44.326 27.967 -52.626 1.00 32.47 94 GLN A O 1
ATOM 647 N N . ASP A 1 91 ? -45.271 28.026 -54.674 1.00 39.63 95 ASP A N 1
ATOM 648 C CA . ASP A 1 91 ? -46.088 29.188 -54.344 1.00 38.16 95 ASP A CA 1
ATOM 649 C C . ASP A 1 91 ? -47.378 28.689 -53.722 1.00 34.24 95 ASP A C 1
ATOM 650 O O . ASP A 1 91 ? -48.056 27.837 -54.299 1.00 35.24 95 ASP A O 1
ATOM 655 N N . MET A 1 92 ? -47.721 29.210 -52.552 1.00 30.63 96 MET A N 1
ATOM 656 C CA . MET A 1 92 ? -48.869 28.674 -51.820 1.00 37.03 96 MET A CA 1
ATOM 657 C C . MET A 1 92 ? -50.228 29.281 -52.212 1.00 41.01 96 MET A C 1
ATOM 658 O O . MET A 1 92 ? -51.252 28.986 -51.582 1.00 42.18 96 MET A O 1
ATOM 663 N N . LEU A 1 93 ? -50.235 30.118 -53.249 1.00 39.73 97 LEU A N 1
ATOM 664 C CA . LEU A 1 93 ? -51.484 30.662 -53.782 1.00 41.88 97 LEU A CA 1
ATOM 665 C C . LEU A 1 93 ? -51.836 30.048 -55.135 1.00 46.27 97 LEU A C 1
ATOM 666 O O . LEU A 1 93 ? -53.017 29.842 -55.448 1.00 47.69 97 LEU A O 1
ATOM 671 N N . THR A 1 94 ? -50.809 29.758 -55.932 1.00 43.52 98 THR A N 1
ATOM 672 C CA . THR A 1 94 ? -51.008 29.162 -57.248 1.00 35.11 98 THR A CA 1
ATOM 673 C C . THR A 1 94 ? -50.706 27.674 -57.247 1.00 39.72 98 THR A C 1
ATOM 674 O O . THR A 1 94 ? -51.047 26.976 -58.199 1.00 43.59 98 THR A O 1
ATOM 678 N N . GLY A 1 95 ? -50.051 27.188 -56.189 1.00 41.88 99 GLY A N 1
ATOM 679 C CA . GLY A 1 95 ? -49.674 25.781 -56.103 1.00 32.59 99 GLY A CA 1
ATOM 680 C C . GLY A 1 95 ? -48.518 25.381 -57.013 1.00 34.01 99 GLY A C 1
ATOM 681 O O . GLY A 1 95 ? -48.089 24.217 -57.022 1.00 37.88 99 GLY A O 1
ATOM 682 N N . ILE A 1 96 ? -47.989 26.346 -57.763 1.00 31.29 100 ILE A N 1
ATOM 683 C CA . ILE A 1 96 ? -46.905 26.082 -58.713 1.00 37.49 100 ILE A CA 1
ATOM 684 C C . ILE A 1 96 ? -45.528 25.879 -58.049 1.00 35.21 100 ILE A C 1
ATOM 685 O O . ILE A 1 96 ? -45.106 26.687 -57.214 1.00 36.87 100 ILE A O 1
ATOM 690 N N . GLU A 1 97 ? -44.841 24.807 -58.439 1.00 37.56 101 GLU A N 1
ATOM 691 C CA . GLU A 1 97 ? -43.475 24.506 -57.995 1.00 35.19 101 GLU A CA 1
ATOM 692 C C . GLU A 1 97 ? -42.420 24.822 -59.052 1.00 37.63 101 GLU A C 1
ATOM 693 O O . GLU A 1 97 ? -42.627 24.561 -60.229 1.00 44.37 101 GLU A O 1
ATOM 699 N N . LYS A 1 98 ? -41.278 25.359 -58.624 1.00 39.19 102 LYS A N 1
ATOM 700 C CA . LYS A 1 98 ? -40.155 25.642 -59.521 1.00 31.32 102 LYS A CA 1
ATOM 701 C C . LYS A 1 98 ? -38.843 25.178 -58.898 1.00 31.11 102 LYS A C 1
ATOM 702 O O . LYS A 1 98 ? -38.690 25.184 -57.669 1.00 29.89 102 LYS A O 1
ATOM 708 N N . LEU A 1 99 ? -37.904 24.768 -59.743 1.00 27.96 103 LEU A N 1
ATOM 709 C CA . LEU A 1 99 ? -36.575 24.379 -59.290 1.00 26.30 103 LEU A CA 1
ATOM 710 C C . LEU A 1 99 ? -35.817 25.618 -58.826 1.00 31.91 103 LEU A C 1
ATOM 711 O O . LEU A 1 99 ? -35.768 26.629 -59.550 1.00 27.19 103 LEU A O 1
ATOM 716 N N . VAL A 1 100 ? -35.237 25.567 -57.626 1.00 29.00 104 VAL A N 1
ATOM 717 C CA . VAL A 1 100 ? -34.406 26.685 -57.180 1.00 29.76 104 VAL A CA 1
ATOM 718 C C . VAL A 1 100 ? -32.936 26.405 -57.428 1.00 31.71 104 VAL A C 1
ATOM 719 O O . VAL A 1 100 ? -32.175 27.275 -57.881 1.00 34.54 104 VAL A O 1
ATOM 723 N N . SER A 1 101 ? -32.541 25.175 -57.144 1.00 31.21 105 SER A N 1
ATOM 724 C CA . SER A 1 101 ? -31.139 24.840 -57.169 1.00 34.05 105 SER A CA 1
ATOM 725 C C . SER A 1 101 ? -30.930 23.334 -57.094 1.00 30.67 105 SER A C 1
ATOM 726 O O . SER A 1 101 ? -31.695 22.626 -56.433 1.00 31.44 105 SER A O 1
ATOM 729 N N . VAL A 1 102 ? -29.894 22.869 -57.789 1.00 32.72 106 VAL A N 1
ATOM 730 C CA . VAL A 1 102 ? -29.409 21.493 -57.718 1.00 30.13 106 VAL A CA 1
ATOM 731 C C . VAL A 1 102 ? -27.926 21.619 -57.357 1.00 31.52 106 VAL A C 1
ATOM 732 O O . VAL A 1 102 ? -27.195 22.371 -58.010 1.00 36.86 106 VAL A O 1
ATOM 736 N N . ALA A 1 103 ? -27.475 20.919 -56.320 1.00 27.14 107 ALA A N 1
ATOM 737 C CA . ALA A 1 103 ? -26.155 21.199 -55.742 1.00 28.70 107 ALA A CA 1
ATOM 738 C C . ALA A 1 103 ? -25.491 19.969 -55.159 1.00 31.38 107 ALA A C 1
ATOM 739 O O . ALA A 1 103 ? -26.153 18.961 -54.899 1.00 31.53 107 ALA A O 1
ATOM 741 N N . PHE A 1 104 ? -24.185 20.081 -54.919 1.00 27.52 108 PHE A N 1
ATOM 742 C CA . PHE A 1 104 ? -23.415 19.044 -54.256 1.00 26.88 108 PHE A CA 1
ATOM 743 C C . PHE A 1 104 ? -22.611 19.614 -53.095 1.00 30.21 108 PHE A C 1
ATOM 744 O O . PHE A 1 104 ? -22.043 20.707 -53.185 1.00 27.31 108 PHE A O 1
ATOM 752 N N . SER A 1 105 ? -22.544 18.867 -52.004 1.00 28.69 109 SER A N 1
ATOM 753 C CA . SER A 1 105 ? -21.726 19.287 -50.875 1.00 27.34 109 SER A CA 1
ATOM 754 C C . SER A 1 105 ? -20.959 18.066 -50.377 1.00 28.03 109 SER A C 1
ATOM 755 O O . SER A 1 105 ? -21.447 16.933 -50.488 1.00 31.85 109 SER A O 1
ATOM 758 N N . THR A 1 106 ? -19.753 18.263 -49.855 1.00 26.06 110 THR A N 1
ATOM 759 C CA . THR A 1 106 ? -19.004 17.127 -49.319 1.00 23.34 110 THR A CA 1
ATOM 760 C C . THR A 1 106 ? -18.926 17.194 -47.801 1.00 24.94 110 THR A C 1
ATOM 761 O O . THR A 1 106 ? -18.543 18.213 -47.248 1.00 29.28 110 THR A O 1
ATOM 765 N N . PHE A 1 107 ? -19.288 16.119 -47.112 1.00 28.52 111 PHE A N 1
ATOM 766 C CA . PHE A 1 107 ? -19.140 16.102 -45.654 1.00 29.05 111 PHE A CA 1
ATOM 767 C C . PHE A 1 107 ? -18.073 15.121 -45.200 1.00 33.21 111 PHE A C 1
ATOM 768 O O . PHE A 1 107 ? -17.835 14.110 -45.868 1.00 31.55 111 PHE A O 1
ATOM 776 N N . VAL A 1 108 ? -17.432 15.437 -44.072 1.00 31.95 112 VAL A N 1
ATOM 777 C CA . VAL A 1 108 ? -16.442 14.555 -43.460 1.00 32.79 112 VAL A CA 1
ATOM 778 C C . VAL A 1 108 ? -16.925 14.088 -42.084 1.00 30.62 112 VAL A C 1
ATOM 779 O O . VAL A 1 108 ? -17.366 14.895 -41.273 1.00 36.50 112 VAL A O 1
ATOM 783 N N . ALA A 1 109 ? -16.852 12.785 -41.832 1.00 31.49 113 ALA A N 1
ATOM 784 C CA . ALA A 1 109 ? -17.239 12.220 -40.540 1.00 38.14 113 ALA A CA 1
ATOM 785 C C . ALA A 1 109 ? -16.216 12.589 -39.471 1.00 42.07 113 ALA A C 1
ATOM 786 O O . ALA A 1 109 ? -15.014 12.448 -39.683 1.00 41.22 113 ALA A O 1
ATOM 788 N N . LYS A 1 110 ? -16.686 13.068 -38.324 1.00 42.43 114 LYS A N 1
ATOM 789 C CA A LYS A 1 110 ? -15.787 13.420 -37.229 0.56 43.87 114 LYS A CA 1
ATOM 790 C CA B LYS A 1 110 ? -15.793 13.422 -37.226 0.44 43.83 114 LYS A CA 1
ATOM 791 C C . LYS A 1 110 ? -16.038 12.532 -36.009 1.00 50.32 114 LYS A C 1
ATOM 792 O O . LYS A 1 110 ? -16.780 12.909 -35.093 1.00 49.57 114 LYS A O 1
ATOM 803 N N . PRO A 1 111 ? -15.417 11.342 -35.990 1.00 52.86 115 PRO A N 1
ATOM 804 C CA . PRO A 1 111 ? -15.626 10.405 -34.882 1.00 60.84 115 PRO A CA 1
ATOM 805 C C . PRO A 1 111 ? -15.007 10.923 -33.597 1.00 68.32 115 PRO A C 1
ATOM 806 O O . PRO A 1 111 ? -14.246 11.900 -33.586 1.00 61.16 115 PRO A O 1
ATOM 810 N N . VAL A 1 112 ? -15.332 10.241 -32.512 1.00 74.56 116 VAL A N 1
ATOM 811 C CA . VAL A 1 112 ? -14.929 10.686 -31.196 1.00 78.13 116 VAL A CA 1
ATOM 812 C C . VAL A 1 112 ? -14.329 9.496 -30.449 1.00 79.60 116 VAL A C 1
ATOM 813 O O . VAL A 1 112 ? -14.948 8.435 -30.349 1.00 85.84 116 VAL A O 1
ATOM 817 N N . GLY A 1 113 ? -13.079 9.638 -30.023 1.00 81.53 117 GLY A N 1
ATOM 818 C CA . GLY A 1 113 ? -12.237 10.747 -30.432 1.00 79.87 117 GLY A CA 1
ATOM 819 C C . GLY A 1 113 ? -10.960 10.199 -31.056 1.00 93.79 117 GLY A C 1
ATOM 820 O O . GLY A 1 113 ? -10.229 10.919 -31.743 1.00 89.36 117 GLY A O 1
ATOM 821 N N . LYS A 1 114 ? -10.701 8.913 -30.817 1.00 98.13 118 LYS A N 1
ATOM 822 C CA . LYS A 1 114 ? -9.482 8.247 -31.280 1.00 92.88 118 LYS A CA 1
ATOM 823 C C . LYS A 1 114 ? -9.861 7.043 -32.143 1.00 98.23 118 LYS A C 1
ATOM 824 O O . LYS A 1 114 ? -9.005 6.266 -32.576 1.00 95.95 118 LYS A O 1
ATOM 830 N N . GLU A 1 115 ? -11.161 6.900 -32.386 1.00 98.65 119 GLU A N 1
ATOM 831 C CA . GLU A 1 115 ? -11.679 5.813 -33.206 1.00 94.26 119 GLU A CA 1
ATOM 832 C C . GLU A 1 115 ? -11.728 6.225 -34.669 1.00 91.44 119 GLU A C 1
ATOM 833 O O . GLU A 1 115 ? -12.218 7.309 -34.994 1.00 91.34 119 GLU A O 1
ATOM 839 N N . LYS A 1 116 ? -11.211 5.363 -35.542 1.00 91.79 120 LYS A N 1
ATOM 840 C CA . LYS A 1 116 ? -11.351 5.540 -36.984 1.00 76.55 120 LYS A CA 1
ATOM 841 C C . LYS A 1 116 ? -12.792 5.221 -37.378 1.00 75.78 120 LYS A C 1
ATOM 842 O O . LYS A 1 116 ? -13.477 4.440 -36.704 1.00 74.93 120 LYS A O 1
ATOM 848 N N . ILE A 1 117 ? -13.261 5.842 -38.456 1.00 71.44 121 ILE A N 1
ATOM 849 C CA . ILE A 1 117 ? -14.628 5.620 -38.914 1.00 71.01 121 ILE A CA 1
ATOM 850 C C . ILE A 1 117 ? -14.654 4.725 -40.153 1.00 67.66 121 ILE A C 1
ATOM 851 O O . ILE A 1 117 ? -13.815 4.850 -41.058 1.00 63.59 121 ILE A O 1
ATOM 856 N N . HIS A 1 118 ? -15.609 3.805 -40.176 1.00 63.14 122 HIS A N 1
ATOM 857 C CA . HIS A 1 118 ? -15.769 2.932 -41.323 1.00 65.05 122 HIS A CA 1
ATOM 858 C C . HIS A 1 118 ? -17.067 3.263 -42.055 1.00 60.55 122 HIS A C 1
ATOM 859 O O . HIS A 1 118 ? -18.169 2.935 -41.591 1.00 57.91 122 HIS A O 1
ATOM 866 N N . LEU A 1 119 ? -16.924 3.939 -43.192 1.00 47.47 123 LEU A N 1
ATOM 867 C CA . LEU A 1 119 ? -18.078 4.308 -43.990 1.00 44.97 123 LEU A CA 1
ATOM 868 C C . LEU A 1 119 ? -18.540 3.136 -44.867 1.00 39.12 123 LEU A C 1
ATOM 869 O O . LEU A 1 119 ? -17.791 2.659 -45.724 1.00 40.94 123 LEU A O 1
ATOM 874 N N . LYS A 1 120 ? -19.769 2.679 -44.626 1.00 39.53 124 LYS A N 1
ATOM 875 C CA . LYS A 1 120 ? -20.463 1.711 -45.481 1.00 41.68 124 LYS A CA 1
ATOM 876 C C . LYS A 1 120 ? -20.514 2.142 -46.947 1.00 38.37 124 LYS A C 1
ATOM 877 O O . LYS A 1 120 ? -20.520 3.338 -47.254 1.00 36.64 124 LYS A O 1
ATOM 883 N N . PRO A 1 121 ? -20.597 1.157 -47.855 1.00 39.94 125 PRO A N 1
ATOM 884 C CA . PRO A 1 121 ? -20.912 1.409 -49.267 1.00 34.96 125 PRO A CA 1
ATOM 885 C C . PRO A 1 121 ? -22.339 1.926 -49.403 1.00 39.45 125 PRO A C 1
ATOM 886 O O . PRO A 1 121 ? -23.241 1.359 -48.804 1.00 40.51 125 PRO A O 1
ATOM 890 N N . VAL A 1 122 ? -22.549 2.975 -50.187 1.00 36.81 126 VAL A N 1
ATOM 891 C CA . VAL A 1 122 ? -23.895 3.491 -50.374 1.00 31.20 126 VAL A CA 1
ATOM 892 C C . VAL A 1 122 ? -24.693 2.471 -51.181 1.00 35.52 126 VAL A C 1
ATOM 893 O O . VAL A 1 122 ? -24.192 1.909 -52.150 1.00 38.82 126 VAL A O 1
ATOM 897 N N . THR A 1 123 ? -25.933 2.227 -50.780 1.00 35.08 127 THR A N 1
ATOM 898 C CA . THR A 1 123 ? -26.795 1.289 -51.488 1.00 34.59 127 THR A CA 1
ATOM 899 C C . THR A 1 123 ? -27.112 1.789 -52.895 1.00 38.53 127 THR A C 1
ATOM 900 O O . THR A 1 123 ? -27.485 2.944 -53.071 1.00 43.23 127 THR A O 1
ATOM 904 N N . LEU A 1 124 ? -26.947 0.924 -53.895 1.00 32.77 128 LEU A N 1
ATOM 905 C CA . LEU A 1 124 ? -27.166 1.301 -55.288 1.00 34.78 128 LEU A CA 1
ATOM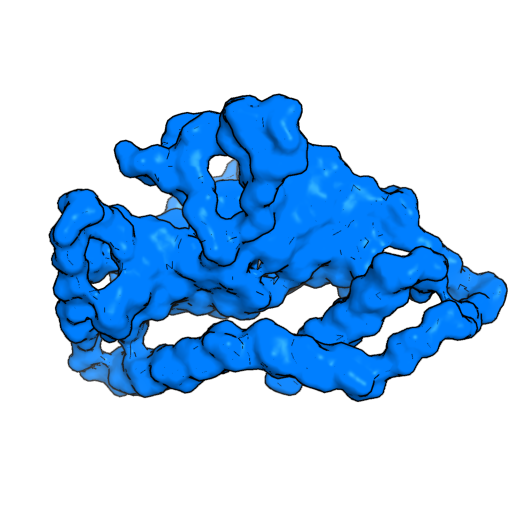 906 C C . LEU A 1 124 ? -28.310 0.490 -55.895 1.00 37.00 128 LEU A C 1
ATOM 907 O O . LEU A 1 124 ? -28.201 -0.738 -56.028 1.00 34.78 128 LEU A O 1
ATOM 912 N N . LEU A 1 125 ? -29.393 1.178 -56.270 1.00 32.99 129 LEU A N 1
ATOM 913 C CA . LEU A 1 125 ? -30.613 0.527 -56.746 1.00 34.50 129 LEU A CA 1
ATOM 914 C C . LEU A 1 125 ? -30.933 0.866 -58.199 1.00 35.40 129 LEU A C 1
ATOM 915 O O . LEU A 1 125 ? -30.788 0.033 -59.089 1.00 42.22 129 LEU A O 1
ATOM 920 N N . THR A 1 126 ? -31.375 2.093 -58.437 1.00 41.02 130 THR A N 1
ATOM 921 C CA . THR A 1 126 ? -31.690 2.550 -59.785 1.00 39.44 130 THR A CA 1
ATOM 922 C C . THR A 1 126 ? -30.455 2.763 -60.658 1.00 43.09 130 THR A C 1
ATOM 923 O O . THR A 1 126 ? -29.309 2.799 -60.175 1.00 37.92 130 THR A O 1
ATOM 927 N N . GLU A 1 127 ? -30.723 2.920 -61.950 1.00 42.60 131 GLU A N 1
ATOM 928 C CA . GLU A 1 127 ? -29.739 3.323 -62.941 1.00 49.67 131 GLU A CA 1
ATOM 929 C C . GLU A 1 127 ? -28.987 4.571 -62.478 1.00 46.38 131 GLU A C 1
ATOM 930 O O . GLU A 1 127 ? -27.746 4.594 -62.450 1.00 38.83 131 GLU A O 1
ATOM 936 N N . GLN A 1 128 ? -29.757 5.600 -62.118 1.00 44.88 132 GLN A N 1
ATOM 937 C CA . GLN A 1 128 ? -29.218 6.875 -61.653 1.00 42.30 132 GLN A CA 1
ATOM 938 C C . GLN A 1 128 ? -28.322 6.730 -60.415 1.00 43.48 132 GLN A C 1
ATOM 939 O O . GLN A 1 128 ? -27.270 7.388 -60.328 1.00 41.97 132 GLN A O 1
ATOM 945 N N . ASP A 1 129 ? -28.725 5.874 -59.471 1.00 41.65 133 ASP A N 1
ATOM 946 C CA . ASP A 1 129 ? -27.889 5.602 -58.308 1.00 38.60 133 ASP A CA 1
ATOM 947 C C . ASP A 1 129 ? -26.494 5.175 -58.756 1.00 38.39 133 ASP A C 1
ATOM 948 O O . ASP A 1 129 ? -25.487 5.648 -58.227 1.00 35.63 133 ASP A O 1
ATOM 953 N N . HIS A 1 130 ? -26.440 4.291 -59.749 1.00 37.17 134 HIS A N 1
ATOM 954 C CA . HIS A 1 130 ? -25.164 3.775 -60.235 1.00 36.07 134 HIS A CA 1
ATOM 955 C C . HIS A 1 130 ? -24.419 4.841 -61.049 1.00 40.03 134 HIS A C 1
ATOM 956 O O . HIS A 1 130 ? -23.196 4.948 -60.978 1.00 38.78 134 HIS A O 1
ATOM 963 N N . VAL A 1 131 ? -25.148 5.638 -61.818 1.00 43.18 135 VAL A N 1
ATOM 964 C CA . VAL A 1 131 ? -24.501 6.704 -62.576 1.00 41.57 135 VAL A CA 1
ATOM 965 C C . VAL A 1 131 ? -23.900 7.723 -61.619 1.00 41.99 135 VAL A C 1
ATOM 966 O O . VAL A 1 131 ? -22.707 8.049 -61.722 1.00 37.52 135 VAL A O 1
ATOM 970 N N . GLU A 1 132 ? -24.715 8.183 -60.665 1.00 36.01 136 GLU A N 1
ATOM 971 C CA . GLU A 1 132 ? -24.263 9.163 -59.680 1.00 36.05 136 GLU A CA 1
ATOM 972 C C . GLU A 1 132 ? -23.055 8.693 -58.885 1.00 36.86 136 GLU A C 1
ATOM 973 O O . GLU A 1 132 ? -22.167 9.495 -58.572 1.00 36.19 136 GLU A O 1
ATOM 979 N N . HIS A 1 133 ? -23.013 7.396 -58.585 1.00 34.22 137 HIS A N 1
ATOM 980 C CA . HIS A 1 133 ? -21.877 6.810 -57.888 1.00 31.70 137 HIS A CA 1
ATOM 981 C C . HIS A 1 133 ? -20.577 6.962 -58.703 1.00 37.59 137 HIS A C 1
ATOM 982 O O . HIS A 1 133 ? -19.513 7.281 -58.149 1.00 33.51 137 HIS A O 1
ATOM 989 N N . ASN A 1 134 ? -20.651 6.736 -60.012 1.00 36.59 138 ASN A N 1
ATOM 990 C CA . ASN A 1 134 ? -19.496 7.035 -60.855 1.00 38.96 138 ASN A CA 1
ATOM 991 C C . ASN A 1 134 ? -19.193 8.534 -60.935 1.00 37.81 138 ASN A C 1
ATOM 992 O O . ASN A 1 134 ? -18.053 8.960 -60.753 1.00 38.53 138 ASN A O 1
ATOM 997 N N . LEU A 1 135 ? -20.219 9.335 -61.198 1.00 37.50 139 LEU A N 1
ATOM 998 C CA . LEU A 1 135 ? -20.024 10.762 -61.365 1.00 35.94 139 LEU A CA 1
ATOM 999 C C . LEU A 1 135 ? -19.370 11.384 -60.127 1.00 40.29 139 LEU A C 1
ATOM 1000 O O . LEU A 1 135 ? -18.573 12.328 -60.240 1.00 38.96 139 LEU A O 1
ATOM 1005 N N . ALA A 1 136 ? -19.684 10.833 -58.954 1.00 34.98 140 ALA A N 1
ATOM 1006 C CA . ALA A 1 136 ? -19.098 11.320 -57.714 1.00 31.29 140 ALA A CA 1
ATOM 1007 C C . ALA A 1 136 ? -17.577 11.264 -57.759 1.00 32.49 140 ALA A C 1
ATOM 1008 O O . ALA A 1 136 ? -16.920 12.205 -57.317 1.00 36.87 140 ALA A O 1
ATOM 1010 N N . ALA A 1 137 ? -17.005 10.187 -58.293 1.00 29.31 141 ALA A N 1
ATOM 1011 C CA . ALA A 1 137 ? -15.539 10.111 -58.399 1.00 35.14 141 ALA A CA 1
ATOM 1012 C C . ALA A 1 137 ? -14.973 11.214 -59.322 1.00 34.12 141 ALA A C 1
ATOM 1013 O O . ALA A 1 137 ? -13.920 11.806 -59.038 1.00 30.33 141 ALA A O 1
ATOM 1015 N N . GLU A 1 138 ? -15.682 11.491 -60.416 1.00 31.27 142 GLU A N 1
ATOM 1016 C CA . GLU A 1 138 ? -15.315 12.602 -61.291 1.00 40.88 142 GLU A CA 1
ATOM 1017 C C . GLU A 1 138 ? -15.435 13.948 -60.563 1.00 41.07 142 GLU A C 1
ATOM 1018 O O . GLU A 1 138 ? -14.458 14.712 -60.483 1.00 42.69 142 GLU A O 1
ATOM 1024 N N . ARG A 1 139 ? -16.626 14.231 -60.029 1.00 35.83 143 ARG A N 1
ATOM 1025 C CA . ARG A 1 139 ? -16.851 15.471 -59.290 1.00 32.79 143 ARG A CA 1
ATOM 1026 C C . ARG A 1 139 ? -15.835 15.657 -58.157 1.00 33.85 143 ARG A C 1
ATOM 1027 O O . ARG A 1 139 ? -15.433 16.770 -57.844 1.00 38.43 143 ARG A O 1
ATOM 1035 N N . ARG A 1 140 ? -15.392 14.561 -57.562 1.00 37.70 144 ARG A N 1
ATOM 1036 C CA . ARG A 1 140 ? -14.349 14.648 -56.553 1.00 37.56 144 ARG A CA 1
ATOM 1037 C C . ARG A 1 140 ? -13.024 15.144 -57.155 1.00 43.07 144 ARG A C 1
ATOM 1038 O O . ARG A 1 140 ? -12.270 15.884 -56.504 1.00 42.74 144 ARG A O 1
ATOM 1046 N N . LYS A 1 141 ? -12.733 14.720 -58.386 1.00 41.74 145 LYS A N 1
ATOM 1047 C CA . LYS A 1 141 ? -11.510 15.147 -59.054 1.00 45.75 145 LYS A CA 1
ATOM 1048 C C . LYS A 1 141 ? -11.533 16.658 -59.304 1.00 45.83 145 LYS A C 1
ATOM 1049 O O . LYS A 1 141 ? -10.547 17.348 -59.039 1.00 44.05 145 LYS A O 1
ATOM 1055 N N . VAL A 1 142 ? -12.661 17.170 -59.796 1.00 39.31 146 VAL A N 1
ATOM 1056 C CA . VAL A 1 142 ? -12.816 18.613 -59.967 1.00 35.03 146 VAL A CA 1
ATOM 1057 C C . VAL A 1 142 ? -12.632 19.367 -58.637 1.00 41.26 146 VAL A C 1
ATOM 1058 O O . VAL A 1 142 ? -11.916 20.361 -58.595 1.00 47.44 146 VAL A O 1
ATOM 1062 N N . ARG A 1 143 ? -13.256 18.892 -57.559 1.00 38.77 147 ARG A N 1
ATOM 1063 C CA . ARG A 1 143 ? -13.061 19.486 -56.227 1.00 49.53 147 ARG A CA 1
ATOM 1064 C C . ARG A 1 143 ? -11.588 19.607 -55.850 1.00 49.62 147 ARG A C 1
ATOM 1065 O O . ARG A 1 143 ? -11.133 20.662 -55.403 1.00 52.50 147 ARG A O 1
ATOM 1073 N N . LEU A 1 144 ? -10.858 18.511 -56.029 1.00 50.86 148 LEU A N 1
ATOM 1074 C CA . LEU A 1 144 ? -9.466 18.425 -55.609 1.00 48.80 148 LEU A CA 1
ATOM 1075 C C . LEU A 1 144 ? -8.503 19.251 -56.498 1.00 47.70 148 LEU A C 1
ATOM 1076 O O . LEU A 1 144 ? -7.507 19.779 -56.007 1.00 55.47 148 LEU A O 1
ATOM 1081 N N . GLN A 1 145 ? -8.811 19.375 -57.790 1.00 49.33 149 GLN A N 1
ATOM 1082 C CA . GLN A 1 145 ? -7.975 20.131 -58.730 1.00 48.54 149 GLN A CA 1
ATOM 1083 C C . GLN A 1 145 ? -8.332 21.631 -58.829 1.00 55.45 149 GLN A C 1
ATOM 1084 O O . GLN A 1 145 ? -7.703 22.383 -59.590 1.00 51.17 149 GLN A O 1
ATOM 1090 N N . HIS A 1 146 ? -9.341 22.059 -58.067 1.00 55.65 150 HIS A N 1
ATOM 1091 C CA . HIS A 1 146 ? -9.939 23.387 -58.236 1.00 50.84 150 HIS A CA 1
ATOM 1092 C C . HIS A 1 146 ? -8.987 24.538 -57.914 1.00 51.56 150 HIS A C 1
ATOM 1093 O O . HIS A 1 146 ? -8.917 25.515 -58.661 1.00 49.60 150 HIS A O 1
ATOM 1100 N N . GLU A 1 147 ? -8.275 24.428 -56.794 1.00 54.59 151 GLU A N 1
ATOM 1101 C CA . GLU A 1 147 ? -7.302 25.442 -56.423 1.00 52.97 151 GLU A CA 1
ATOM 1102 C C . GLU A 1 147 ? -6.236 25.610 -57.498 1.00 51.45 151 GLU A C 1
ATOM 1103 O O . GLU A 1 147 ? -5.848 26.730 -57.813 1.00 59.17 151 GLU A O 1
ATOM 1109 N N . ASP A 1 148 ? -5.767 24.509 -58.077 1.00 58.08 152 ASP A N 1
ATOM 1110 C CA . ASP A 1 148 ? -4.673 24.593 -59.052 1.00 56.04 152 ASP A CA 1
ATOM 1111 C C . ASP A 1 148 ? -5.18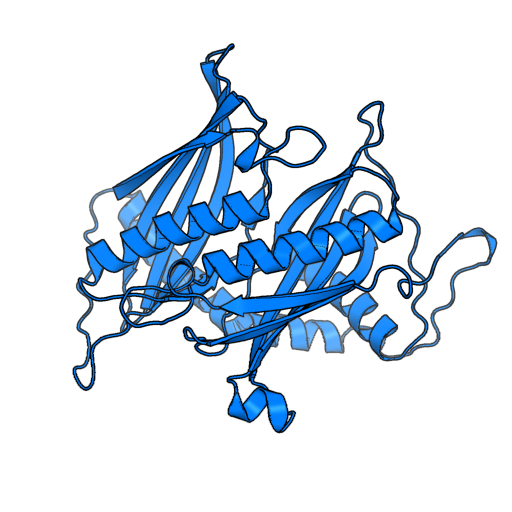1 25.077 -60.402 1.00 52.72 152 ASP A C 1
ATOM 1112 O O . ASP A 1 148 ? -4.482 25.806 -61.111 1.00 56.43 152 ASP A O 1
ATOM 1117 N N . THR A 1 149 ? -6.394 24.667 -60.757 1.00 46.17 153 THR A N 1
ATOM 1118 C CA . THR A 1 149 ? -6.994 25.104 -62.007 1.00 47.46 153 THR A CA 1
ATOM 1119 C C . THR A 1 149 ? -7.067 26.627 -62.067 1.00 46.75 153 THR A C 1
ATOM 1120 O O . THR A 1 149 ? -6.778 27.238 -63.097 1.00 49.56 153 THR A O 1
ATOM 1124 N N . PHE A 1 150 ? -7.439 27.228 -60.944 1.00 46.39 154 PHE A N 1
ATOM 1125 C CA . PHE A 1 150 ? -7.565 28.670 -60.842 1.00 46.88 154 PHE A CA 1
ATOM 1126 C C . PHE A 1 150 ? -6.177 29.319 -60.870 1.00 47.68 154 PHE A C 1
ATOM 1127 O O . PHE A 1 150 ? -5.910 30.220 -61.691 1.00 45.38 154 PHE A O 1
ATOM 1135 N N . ASN A 1 151 ? -5.310 28.856 -59.966 1.00 47.81 155 ASN A N 1
ATOM 1136 C CA . ASN A 1 151 ? -3.910 29.292 -59.898 1.00 47.55 155 ASN A CA 1
ATOM 1137 C C . ASN A 1 151 ? -3.199 29.283 -61.251 1.00 51.40 155 ASN A C 1
ATOM 1138 O O . ASN A 1 151 ? -2.359 30.139 -61.517 1.00 60.02 155 ASN A O 1
ATOM 1143 N N . ASN A 1 152 ? -3.543 28.326 -62.106 1.00 53.31 156 ASN A N 1
ATOM 1144 C CA . ASN A 1 152 ? -2.946 28.255 -63.435 1.00 53.22 156 ASN A CA 1
ATOM 1145 C C . ASN A 1 152 ? -3.553 29.256 -64.411 1.00 56.36 156 ASN A C 1
ATOM 1146 O O . ASN A 1 152 ? -2.842 29.802 -65.248 1.00 72.79 156 ASN A O 1
ATOM 1151 N N . LEU A 1 153 ? -4.855 29.518 -64.302 1.00 53.86 157 LEU A N 1
ATOM 1152 C CA . LEU A 1 153 ? -5.498 30.507 -65.173 1.00 53.11 157 LEU A CA 1
ATOM 1153 C C . LEU A 1 153 ? -4.929 31.883 -64.873 1.00 60.09 157 LEU A C 1
ATOM 1154 O O . LEU A 1 153 ? -4.800 32.747 -65.754 1.00 64.11 157 LEU A O 1
ATOM 1159 N N . MET A 1 154 ? -4.579 32.072 -63.608 1.00 56.58 158 MET A N 1
ATOM 1160 C CA . MET A 1 154 ? -4.046 33.340 -63.154 1.00 59.86 158 MET A CA 1
ATOM 1161 C C . MET A 1 154 ? -2.681 33.648 -63.780 1.00 64.50 158 MET A C 1
ATOM 1162 O O . MET A 1 154 ? -2.346 34.813 -63.991 1.00 66.64 158 MET A O 1
ATOM 1167 N N . LYS A 1 155 ? -1.924 32.600 -64.105 1.00 74.67 159 LYS A N 1
ATOM 1168 C CA . LYS A 1 155 ? -0.650 32.718 -64.828 1.00 73.75 159 LYS A CA 1
ATOM 1169 C C . LYS A 1 155 ? -0.809 33.293 -66.240 1.00 77.98 159 LYS A C 1
ATOM 1170 O O . LYS A 1 155 ? 0.115 33.921 -66.767 1.00 86.85 159 LYS A O 1
ATOM 1176 N N . GLU A 1 156 ? -1.972 33.066 -66.84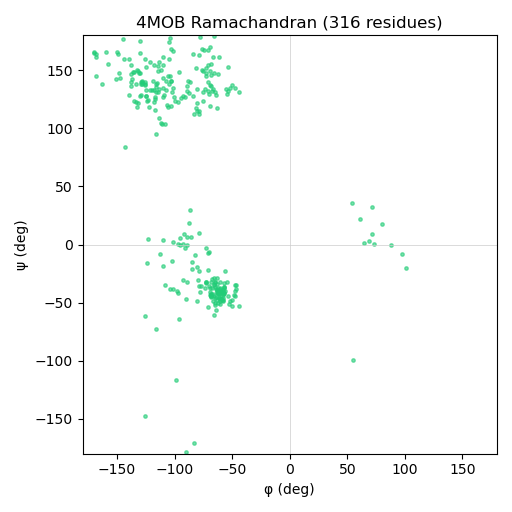8 1.00 74.24 160 GLU A N 1
ATOM 1177 C CA . GLU A 1 156 ? -2.263 33.577 -68.188 1.00 80.00 160 GLU A CA 1
ATOM 1178 C C . GLU A 1 156 ? -2.796 35.022 -68.168 1.00 83.51 160 GLU A C 1
ATOM 1179 O O . GLU A 1 156 ? -2.824 35.692 -69.205 1.00 93.17 160 GLU A O 1
ATOM 1185 N N . SER A 1 157 ? -3.216 35.506 -67.000 1.00 79.78 161 SER A N 1
ATOM 1186 C CA . SER A 1 157 ? -3.678 36.896 -66.882 1.00 82.31 161 SER A CA 1
ATOM 1187 C C . SER A 1 157 ? -2.505 37.886 -66.815 1.00 79.00 161 SER A C 1
ATOM 1188 O O . SER A 1 157 ? -1.377 37.487 -66.527 1.00 82.27 161 SER A O 1
ATOM 1191 N N . SER A 1 158 ? -2.786 39.169 -67.054 1.00 74.86 162 SER A N 1
ATOM 1192 C CA . SER A 1 158 ? -1.749 40.192 -67.286 1.00 87.52 162 SER A CA 1
ATOM 1193 C C . SER A 1 158 ? -0.627 40.329 -66.234 1.00 94.11 162 SER A C 1
ATOM 1194 O O . SER A 1 158 ? 0.557 40.339 -66.603 1.00 97.46 162 SER A O 1
ATOM 1197 N N . LYS A 1 159 ? -0.990 40.450 -64.952 1.00 86.58 163 LYS A N 1
ATOM 1198 C CA . LYS A 1 159 ? -0.025 40.728 -63.861 1.00 85.24 163 LYS A CA 1
ATOM 1199 C C . LYS A 1 159 ? 0.648 42.107 -63.999 1.00 91.53 163 LYS A C 1
ATOM 1200 O O . LYS A 1 159 ? 1.493 42.487 -63.185 1.00 87.50 163 LYS A O 1
ATOM 1206 N N . PHE A 1 160 ? 0.255 42.846 -65.033 1.00 100.88 164 PHE A N 1
ATOM 1207 C CA . PHE A 1 160 ? 0.707 44.213 -65.250 1.00 93.36 164 PHE A CA 1
ATOM 1208 C C . PHE A 1 160 ? -0.415 45.165 -64.828 1.00 95.63 164 PHE A C 1
ATOM 1209 O O . PHE A 1 160 ? -1.532 45.135 -65.377 1.00 90.35 164 PHE A O 1
ATOM 1217 N N . ASP A 1 161 ? -0.110 45.999 -63.839 1.00 88.49 165 ASP A N 1
ATOM 1218 C CA . ASP A 1 161 ? -1.114 46.839 -63.196 1.00 81.27 165 ASP A CA 1
ATOM 1219 C C . ASP A 1 161 ? -1.335 48.189 -63.913 1.00 81.27 165 ASP A C 1
ATOM 1220 O O . ASP A 1 161 ? -1.694 49.183 -63.279 1.00 79.76 165 ASP A O 1
ATOM 1225 N N . ASP A 1 162 ? -1.135 48.224 -65.229 1.00 84.35 166 ASP A N 1
ATOM 1226 C CA . ASP A 1 162 ? -1.199 49.493 -65.960 1.00 85.29 166 ASP A CA 1
ATOM 1227 C C . ASP A 1 162 ? -2.586 49.802 -66.532 1.00 78.92 166 ASP A C 1
ATOM 1228 O O . ASP A 1 162 ? -2.786 50.840 -67.173 1.00 78.05 166 ASP A O 1
ATOM 1233 N N . LEU A 1 163 ? -3.544 48.911 -66.288 1.00 72.55 167 LEU A N 1
ATOM 1234 C CA . LEU A 1 163 ? -4.896 49.062 -66.838 1.00 63.42 167 LEU A CA 1
ATOM 1235 C C . LEU A 1 163 ? -5.671 50.308 -66.357 1.00 63.35 167 LEU A C 1
ATOM 1236 O O . LEU A 1 163 ? -5.968 50.457 -65.164 1.00 66.55 167 LEU A O 1
ATOM 1241 N N . ILE A 1 164 ? -6.000 51.200 -67.290 1.00 53.47 168 ILE A N 1
ATOM 1242 C CA . ILE A 1 164 ? -6.734 52.410 -66.945 1.00 49.26 168 ILE A CA 1
ATOM 1243 C C . ILE A 1 164 ? -7.887 52.643 -67.926 1.00 52.01 168 ILE A C 1
ATOM 1244 O O . ILE A 1 164 ? -7.681 52.717 -69.137 1.00 57.47 168 ILE A O 1
ATOM 1249 N N . PHE A 1 165 ? -9.105 52.737 -67.400 1.00 49.40 169 PHE A N 1
ATOM 1250 C CA . PHE A 1 165 ? -10.262 53.004 -68.242 1.00 52.87 169 PHE A CA 1
ATOM 1251 C C . PHE A 1 165 ? -10.378 54.496 -68.528 1.00 53.97 169 PHE A C 1
ATOM 1252 O O . PHE A 1 165 ? -9.922 55.323 -67.738 1.00 51.35 169 PHE A O 1
ATOM 1260 N N . ASP A 1 166 ? -10.966 54.821 -69.678 1.00 55.12 170 ASP A N 1
ATOM 1261 C CA . ASP A 1 166 ? -11.176 56.201 -70.089 1.00 55.92 170 ASP A CA 1
ATOM 1262 C C . ASP A 1 166 ? -12.073 56.896 -69.084 1.00 59.99 170 ASP A C 1
ATOM 1263 O O . ASP A 1 166 ? -12.763 56.246 -68.301 1.00 61.45 170 ASP A O 1
ATOM 1268 N N . GLU A 1 167 ? -12.040 58.219 -69.101 1.00 62.60 171 GLU A N 1
ATOM 1269 C CA . GLU A 1 167 ? -12.800 59.037 -68.175 1.00 59.93 171 GLU A CA 1
ATOM 1270 C C . GLU A 1 167 ? -14.288 58.890 -68.486 1.00 61.59 171 GLU A C 1
ATOM 1271 O O . GLU A 1 167 ? -15.131 58.925 -67.588 1.00 64.00 171 GLU A O 1
ATOM 1277 N N . GLU A 1 168 ? -14.599 58.694 -69.764 1.00 67.66 172 GLU A N 1
ATOM 1278 C CA . GLU A 1 168 ? -15.989 58.570 -70.211 1.00 74.67 172 GLU A CA 1
ATOM 1279 C C . GLU A 1 168 ? -16.514 57.154 -70.001 1.00 60.71 172 GLU A C 1
ATOM 1280 O O . GLU A 1 168 ? -17.703 56.887 -70.153 1.00 64.23 172 GLU A O 1
ATOM 1286 N N . GLU A 1 169 ? -15.623 56.243 -69.644 1.00 61.09 173 GLU A N 1
ATOM 1287 C CA . GLU A 1 169 ? -16.052 54.892 -69.329 1.00 58.91 173 GLU A CA 1
ATOM 1288 C C . GLU A 1 169 ? -16.895 54.879 -68.050 1.00 53.64 173 GLU A C 1
ATOM 1289 O O . GLU A 1 169 ? -17.778 54.039 -67.903 1.00 52.56 173 GLU A O 1
ATOM 1295 N N . GLY A 1 170 ? -16.626 55.818 -67.140 1.00 54.13 174 GLY A N 1
ATOM 1296 C CA . GLY A 1 170 ? -17.354 55.911 -65.883 1.00 43.07 174 GLY A CA 1
ATOM 1297 C C . GLY A 1 170 ? -17.036 54.801 -64.888 1.00 44.78 174 GLY A C 1
ATOM 1298 O O . GLY A 1 170 ? -17.893 54.375 -64.107 1.00 49.13 174 GLY A O 1
ATOM 1299 N N . ALA A 1 171 ? -15.800 54.323 -64.918 1.00 38.22 175 ALA A N 1
ATOM 1300 C CA . ALA A 1 171 ? -15.392 53.257 -64.028 1.00 36.87 175 ALA A CA 1
ATOM 1301 C C . ALA A 1 171 ? -15.265 53.799 -62.598 1.00 38.91 175 ALA A C 1
ATOM 1302 O O . ALA A 1 171 ? -14.910 54.965 -62.387 1.00 39.20 175 ALA A O 1
ATOM 1304 N N . VAL A 1 172 ? -15.550 52.956 -61.613 1.00 35.69 176 VAL A N 1
ATOM 1305 C CA . VAL A 1 172 ? -15.471 53.393 -60.217 1.00 35.14 176 VAL A CA 1
ATOM 1306 C C . VAL A 1 172 ? -14.561 52.462 -59.453 1.00 33.23 176 VAL A C 1
ATOM 1307 O O . VAL A 1 172 ? -14.316 51.339 -59.889 1.00 37.49 176 VAL A O 1
ATOM 1311 N N . SER A 1 173 ? -14.048 52.921 -58.318 1.00 37.65 177 SER A N 1
ATOM 1312 C CA . SER A 1 173 ? -13.228 52.047 -57.489 1.00 39.51 177 SER A CA 1
ATOM 1313 C C . SER A 1 173 ? -14.119 51.192 -56.587 1.00 36.29 177 SER A C 1
ATOM 1314 O O . SER A 1 173 ? -15.300 51.480 -56.393 1.00 33.56 177 SER A O 1
ATOM 1317 N N . THR A 1 174 ? -13.537 50.142 -56.031 1.00 33.61 178 THR A N 1
ATOM 1318 C CA . THR A 1 174 ? -14.282 49.221 -55.208 1.00 34.85 178 THR A CA 1
ATOM 1319 C C . THR A 1 174 ? -14.134 49.602 -53.744 1.00 34.77 178 THR A C 1
ATOM 1320 O O . THR A 1 174 ? -14.697 48.943 -52.867 1.00 34.15 178 THR A O 1
ATOM 1324 N N . ARG A 1 175 ? -13.370 50.664 -53.491 1.00 39.01 179 ARG A N 1
ATOM 1325 C CA . ARG A 1 175 ? -12.932 51.011 -52.133 1.00 40.30 179 ARG A CA 1
ATOM 1326 C C . ARG A 1 175 ? -14.104 51.222 -51.158 1.00 35.06 179 ARG A C 1
ATOM 1327 O O . ARG A 1 175 ? -14.081 50.725 -50.026 1.00 36.99 179 ARG A O 1
ATOM 1335 N N . GLY A 1 176 ? -15.131 51.935 -51.618 1.00 32.65 180 GLY A N 1
ATOM 1336 C CA . GLY A 1 176 ? -16.325 52.179 -50.824 1.00 24.91 180 GLY A CA 1
ATOM 1337 C C . GLY A 1 176 ? -17.302 51.005 -50.769 1.00 33.76 180 GLY A C 1
ATOM 1338 O O . GLY A 1 176 ? -18.416 51.162 -50.282 1.00 33.36 180 GLY A O 1
ATOM 1339 N N . THR A 1 177 ? -16.903 49.833 -51.260 1.00 28.46 181 THR A N 1
ATOM 1340 C CA . THR A 1 177 ? -17.768 48.668 -51.138 1.00 31.51 181 THR A CA 1
ATOM 1341 C C . THR A 1 177 ? -17.225 47.622 -50.163 1.00 31.79 181 THR A C 1
ATOM 1342 O O . THR A 1 177 ? -17.820 46.546 -50.031 1.00 30.83 181 THR A O 1
ATOM 1346 N N . SER A 1 178 ? -16.101 47.914 -49.500 1.00 24.79 182 SER A N 1
ATOM 1347 C CA . SER A 1 178 ? -15.568 46.952 -48.542 1.00 30.90 182 SER A CA 1
ATOM 1348 C C . SER A 1 178 ? -16.430 46.930 -47.285 1.00 32.74 182 SER A C 1
ATOM 1349 O O . SER A 1 178 ? -17.004 47.943 -46.886 1.00 34.46 182 SER A O 1
ATOM 1352 N N . VAL A 1 179 ? -16.566 45.752 -46.694 1.00 32.96 183 VAL A N 1
ATOM 1353 C CA . VAL A 1 179 ? -17.413 45.582 -45.528 1.00 31.61 183 VAL A CA 1
ATOM 1354 C C . VAL A 1 179 ? -16.690 44.689 -44.537 1.00 30.33 183 VAL A C 1
ATOM 1355 O O . VAL A 1 179 ? -16.041 43.703 -44.922 1.00 27.32 183 VAL A O 1
ATOM 1359 N N . GLN A 1 180 ? -16.786 45.028 -43.260 1.00 25.78 184 GLN A N 1
ATOM 1360 C CA . GLN A 1 180 ? -16.262 44.132 -42.241 1.00 31.91 184 GLN A CA 1
ATOM 1361 C C . GLN A 1 180 ? -17.297 43.871 -41.165 1.00 31.22 184 GLN A C 1
ATOM 1362 O O . GLN A 1 180 ? -18.067 44.748 -40.768 1.00 35.36 184 GLN A O 1
ATOM 1368 N N . SER A 1 181 ? -17.349 42.633 -40.726 1.00 29.36 185 SER A N 1
ATOM 1369 C CA . SER A 1 181 ? -18.230 42.300 -39.641 1.00 32.06 185 SER A CA 1
ATOM 1370 C C . SER A 1 181 ? -17.593 41.224 -38.759 1.00 32.07 185 SER A C 1
ATOM 1371 O O . SER A 1 181 ? -16.492 40.724 -39.019 1.00 28.55 185 SER A O 1
ATOM 1374 N N . ILE A 1 182 ? -18.289 40.883 -37.693 1.00 29.64 186 ILE A N 1
ATOM 1375 C CA . ILE A 1 182 ? -17.757 39.911 -36.778 1.00 29.55 186 ILE A CA 1
ATOM 1376 C C . ILE A 1 182 ? -18.917 39.169 -36.102 1.00 28.89 186 ILE A C 1
ATOM 1377 O O . ILE A 1 182 ? -19.988 39.737 -35.868 1.00 26.22 186 ILE A O 1
ATOM 1382 N N . GLU A 1 183 ? -18.729 37.873 -35.879 1.00 30.65 187 GLU A N 1
ATOM 1383 C CA . GLU A 1 183 ? -19.740 37.070 -35.216 1.00 27.54 187 GLU A CA 1
ATOM 1384 C C . GLU A 1 183 ? -19.078 36.218 -34.148 1.00 32.30 187 GLU A C 1
ATOM 1385 O O . GLU A 1 183 ? -17.979 35.654 -34.346 1.00 30.00 187 GLU A O 1
ATOM 1391 N N . LEU A 1 184 ? -19.745 36.147 -33.006 1.00 22.45 188 LEU A N 1
ATOM 1392 C CA . LEU A 1 184 ? -19.291 35.298 -31.934 1.00 27.94 188 LEU A CA 1
ATOM 1393 C C . LEU A 1 184 ? -19.977 33.938 -32.123 1.00 29.97 188 LEU A C 1
ATOM 1394 O O . LEU A 1 184 ? -21.201 33.880 -32.299 1.00 28.06 188 LEU A O 1
ATOM 1399 N N . VAL A 1 185 ? -19.202 32.849 -32.160 1.00 30.43 189 VAL A N 1
ATOM 1400 C CA . VAL A 1 185 ? -19.822 31.526 -32.309 1.00 32.01 189 VAL A CA 1
ATOM 1401 C C . VAL A 1 185 ? -20.416 31.012 -30.982 1.00 34.63 189 VAL A C 1
ATOM 1402 O O . VAL A 1 185 ? -19.675 30.749 -30.016 1.00 32.36 189 VAL A O 1
ATOM 1406 N N . LEU A 1 186 ? -21.744 30.860 -30.959 1.00 31.98 190 LEU A N 1
ATOM 1407 C CA . LEU A 1 186 ? -22.503 30.442 -29.773 1.00 32.93 190 LEU A CA 1
ATOM 1408 C C . LEU A 1 186 ? -23.056 29.014 -29.958 1.00 34.09 190 LEU A C 1
ATOM 1409 O O . LEU A 1 186 ? -23.177 28.545 -31.087 1.00 33.33 190 LEU A O 1
ATOM 1414 N N . PRO A 1 187 ? -23.429 28.330 -28.853 1.00 36.58 191 PRO A N 1
ATOM 1415 C CA . PRO A 1 187 ? -23.892 26.936 -28.945 1.00 29.12 191 PRO A CA 1
ATOM 1416 C C . PRO A 1 187 ? -24.934 26.579 -30.031 1.00 34.63 191 PRO A C 1
ATOM 1417 O O . PRO A 1 187 ? -24.830 25.453 -30.547 1.00 37.19 191 PRO A O 1
ATOM 1421 N N . PRO A 1 188 ? -25.895 27.477 -30.371 1.00 27.50 192 PRO A N 1
ATOM 1422 C CA . PRO A 1 188 ? -26.783 27.150 -31.503 1.00 27.71 192 PRO A CA 1
ATOM 1423 C C . PRO A 1 188 ? -26.087 27.191 -32.862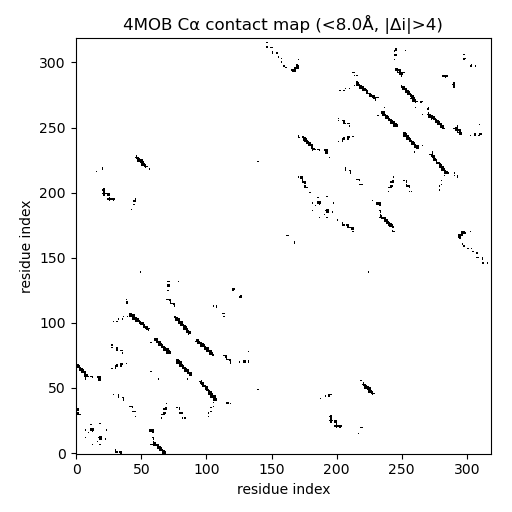 1.00 33.21 192 PRO A C 1
ATOM 1424 O O . PRO A 1 188 ? -26.726 26.859 -33.869 1.00 36.18 192 PRO A O 1
ATOM 1428 N N . HIS A 1 189 ? -24.835 27.638 -32.902 1.00 26.19 193 HIS A N 1
ATOM 1429 C CA . HIS A 1 189 ? -24.124 27.774 -34.161 1.00 28.35 193 HIS A CA 1
ATOM 1430 C C . HIS A 1 189 ? -23.239 26.579 -34.434 1.00 28.89 193 HIS A C 1
ATOM 1431 O O . HIS A 1 189 ? -22.535 26.543 -35.460 1.00 29.29 193 HIS A O 1
ATOM 1438 N N . ALA A 1 190 ? -23.256 25.610 -33.521 1.00 26.46 194 ALA A N 1
ATOM 1439 C CA . ALA A 1 190 ? -22.356 24.469 -33.613 1.00 27.16 194 ALA A CA 1
ATOM 1440 C C . ALA A 1 190 ? -23.091 23.178 -33.268 1.00 29.67 194 ALA A C 1
ATOM 1441 O O . ALA A 1 190 ? -24.086 23.220 -32.551 1.00 35.65 194 ALA A O 1
ATOM 1443 N N . ASN A 1 191 ? -22.618 22.037 -33.773 1.00 33.47 195 ASN A N 1
ATOM 1444 C CA . ASN A 1 191 ? -23.180 20.739 -33.372 1.00 34.80 195 ASN A CA 1
ATOM 1445 C C . ASN A 1 191 ? -22.916 20.438 -31.887 1.00 42.23 195 ASN A C 1
ATOM 1446 O O . ASN A 1 191 ? -22.257 21.224 -31.187 1.00 38.35 195 ASN A O 1
ATOM 1451 N N . HIS A 1 192 ? -23.389 19.292 -31.403 1.00 39.33 196 HIS A N 1
ATOM 1452 C CA . HIS A 1 192 ? -23.237 19.021 -29.974 1.00 40.39 196 HIS A CA 1
ATOM 1453 C C . HIS A 1 192 ? -21.795 18.726 -29.546 1.00 40.74 196 HIS A C 1
ATOM 1454 O O . HIS A 1 192 ? -21.515 18.636 -28.360 1.00 47.03 196 HIS A O 1
ATOM 1461 N N . HIS A 1 193 ? -20.878 18.605 -30.500 1.00 42.47 197 HIS A N 1
ATOM 1462 C CA . HIS A 1 193 ? -19.461 18.486 -30.161 1.00 39.27 197 HIS A CA 1
ATOM 1463 C C . HIS A 1 193 ? -18.760 19.837 -30.212 1.00 39.42 197 HIS A C 1
ATOM 1464 O O . HIS A 1 193 ? -17.540 19.917 -30.072 1.00 36.84 197 HIS A O 1
ATOM 1471 N N . GLY A 1 194 ? -19.533 20.897 -30.428 1.00 38.45 198 GLY A N 1
ATOM 1472 C CA . GLY A 1 194 ? -18.980 22.238 -30.411 1.00 38.27 198 GLY A CA 1
ATOM 1473 C C . GLY A 1 194 ? -18.427 22.727 -31.737 1.00 31.83 198 GLY A C 1
ATOM 1474 O O . GLY A 1 194 ? -17.960 23.863 -31.808 1.00 31.33 198 GLY A O 1
ATOM 1475 N N . ASN A 1 195 ? -18.490 21.896 -32.779 1.00 33.22 199 ASN A N 1
ATOM 1476 C CA . ASN A 1 195 ? -17.992 22.289 -34.106 1.00 32.57 199 ASN A CA 1
ATOM 1477 C C . ASN A 1 195 ? -18.964 23.156 -34.886 1.00 31.73 199 ASN A C 1
ATOM 1478 O O . ASN A 1 195 ? -20.106 22.756 -35.152 1.00 27.78 199 ASN A O 1
ATOM 1483 N N . THR A 1 196 ? -18.490 24.346 -35.246 1.00 26.50 200 THR A N 1
ATOM 1484 C CA . THR A 1 196 ? -19.294 25.331 -35.957 1.00 28.49 200 THR A CA 1
ATOM 1485 C C . THR A 1 196 ? -19.908 24.734 -37.228 1.00 29.40 200 THR A C 1
ATOM 1486 O O . THR A 1 196 ? -19.201 24.090 -38.022 1.00 33.06 200 THR A O 1
ATOM 1490 N N . PHE A 1 197 ? -21.209 24.945 -37.429 1.00 25.02 201 PHE A N 1
ATOM 1491 C CA . PHE A 1 197 ? -21.859 24.480 -38.659 1.00 24.16 201 PHE A CA 1
ATOM 1492 C C . PHE A 1 197 ? -21.342 25.279 -39.846 1.00 24.76 201 PHE A C 1
ATOM 1493 O O . PHE A 1 197 ? -21.226 26.508 -39.769 1.00 24.61 201 PHE A O 1
ATOM 1501 N N . GLY A 1 198 ? -21.049 24.595 -40.948 1.00 25.15 202 GLY A N 1
ATOM 1502 C CA . GLY A 1 198 ? -20.631 25.285 -42.157 1.00 24.35 202 GLY A CA 1
ATOM 1503 C C . GLY A 1 198 ? -21.741 26.152 -42.720 1.00 25.21 202 GLY A C 1
ATOM 1504 O O . GLY A 1 198 ? -21.489 27.201 -43.310 1.00 27.71 202 GLY A O 1
ATOM 1505 N N . GLY A 1 199 ? -22.984 25.721 -42.535 1.00 28.18 203 GLY A N 1
ATOM 1506 C CA . GLY A 1 199 ? -24.121 26.480 -43.016 1.00 24.51 203 GLY A CA 1
ATOM 1507 C C . GLY A 1 199 ? -24.205 27.831 -42.327 1.00 27.03 203 GLY A C 1
ATOM 1508 O O . GLY A 1 199 ? -24.624 28.842 -42.927 1.00 24.52 203 GLY A O 1
ATOM 1509 N N . GLN A 1 200 ? -23.806 27.851 -41.059 1.00 26.03 204 GLN A N 1
ATOM 1510 C CA . GLN A 1 200 ? -23.890 29.072 -40.279 1.00 24.45 204 GLN A CA 1
ATOM 1511 C C . GLN A 1 200 ? -22.887 30.064 -40.815 1.00 26.77 204 GLN A C 1
ATOM 1512 O O . GLN A 1 200 ? -23.199 31.250 -40.974 1.00 33.54 204 GLN A O 1
ATOM 1518 N N . ILE A 1 201 ? -21.683 29.575 -41.105 1.00 25.41 205 ILE A N 1
ATOM 1519 C CA . ILE A 1 201 ? -20.661 30.412 -41.701 1.00 20.70 205 ILE A CA 1
ATOM 1520 C C . ILE A 1 201 ? -21.131 30.960 -43.057 1.00 24.45 205 ILE A C 1
ATOM 1521 O O . ILE A 1 201 ? -20.944 32.149 -43.359 1.00 30.29 205 ILE A O 1
ATOM 1526 N N . MET A 1 202 ? -21.780 30.118 -43.851 1.00 21.69 206 MET A N 1
ATOM 1527 C CA . MET A 1 202 ? -22.281 30.554 -45.151 1.00 22.03 206 MET A CA 1
ATOM 1528 C C . MET A 1 202 ? -23.338 31.646 -45.041 1.00 26.54 206 MET A C 1
ATOM 1529 O O . MET A 1 202 ? -23.318 32.606 -45.822 1.00 23.68 206 MET A O 1
ATOM 1534 N N . ALA A 1 203 ? -24.255 31.496 -44.078 1.00 22.60 207 ALA A N 1
ATOM 1535 C CA . ALA A 1 203 ? -25.311 32.486 -43.868 1.00 21.87 207 ALA A CA 1
ATOM 1536 C C . ALA A 1 203 ? -24.724 33.857 -43.496 1.00 25.56 207 ALA A C 1
ATOM 1537 O O . ALA A 1 203 ? -25.133 34.906 -44.024 1.00 28.30 207 ALA A O 1
ATOM 1539 N N . TRP A 1 204 ? -23.760 33.841 -42.581 1.00 24.63 208 TRP A N 1
ATOM 1540 C CA . TRP A 1 204 ? -23.044 35.050 -42.192 1.00 23.80 208 TRP A CA 1
ATOM 1541 C C . TRP A 1 204 ? -22.233 35.680 -43.363 1.00 27.56 208 TRP A C 1
ATOM 1542 O O . TRP A 1 204 ? -22.298 36.892 -43.586 1.00 27.33 208 TRP A O 1
ATOM 1553 N N . MET A 1 205 ? -21.468 34.850 -44.080 1.00 23.69 209 MET A N 1
ATOM 1554 C CA . MET A 1 205 ? -20.766 35.222 -45.313 1.00 23.58 209 MET A CA 1
ATOM 1555 C C . MET A 1 205 ? -21.655 36.042 -46.244 1.00 28.60 209 MET A C 1
ATOM 1556 O O . MET A 1 205 ? -21.271 37.115 -46.728 1.00 24.13 209 MET A O 1
ATOM 1561 N N . GLU A 1 206 ? -22.838 35.491 -46.520 1.00 24.57 210 GLU A N 1
ATOM 1562 C CA . GLU A 1 206 ? -23.702 36.010 -47.569 1.00 25.83 210 GLU A CA 1
ATOM 1563 C C . GLU A 1 206 ? -24.276 37.348 -47.148 1.00 24.21 210 GLU A C 1
ATOM 1564 O O . GLU A 1 206 ? -24.421 38.259 -47.959 1.00 31.52 210 GLU A O 1
ATOM 1570 N N . THR A 1 207 ? -24.564 37.479 -45.865 1.00 25.24 211 THR A N 1
ATOM 1571 C CA . THR A 1 207 ? -25.114 38.720 -45.317 1.00 28.96 211 THR A CA 1
ATOM 1572 C C . THR A 1 207 ? -24.115 39.881 -45.371 1.00 31.72 211 THR A C 1
ATOM 1573 O O . THR A 1 207 ? -24.494 41.030 -45.624 1.00 32.45 211 THR A O 1
ATOM 1577 N N . VAL A 1 208 ? -22.841 39.581 -45.137 1.00 27.19 212 VAL A N 1
ATOM 1578 C CA . VAL A 1 208 ? -21.798 40.570 -45.341 1.00 31.65 212 VAL A CA 1
ATOM 1579 C C . VAL A 1 208 ? -21.645 40.872 -46.839 1.00 28.56 212 VAL A C 1
ATOM 1580 O O . VAL A 1 208 ? -21.532 42.031 -47.245 1.00 28.73 212 VAL A O 1
ATOM 1584 N N . ALA A 1 209 ? -21.649 39.830 -47.660 1.00 25.42 213 ALA A N 1
ATOM 1585 C CA . ALA A 1 209 ? -21.395 40.012 -49.089 1.00 26.20 213 ALA A CA 1
ATOM 1586 C C . ALA A 1 209 ? -22.473 40.868 -49.748 1.00 25.85 213 ALA A C 1
ATOM 1587 O O . ALA A 1 209 ? -22.175 41.702 -50.596 1.00 30.30 213 ALA A O 1
ATOM 1589 N N . THR A 1 210 ? -23.720 40.674 -49.355 1.00 22.21 214 THR A N 1
ATOM 1590 C CA . THR A 1 210 ? -24.801 41.423 -49.968 1.00 24.17 214 THR A CA 1
ATOM 1591 C C . THR A 1 210 ? -24.683 42.930 -49.651 1.00 26.02 214 THR A C 1
ATOM 1592 O O . THR A 1 210 ? -25.028 43.787 -50.478 1.00 27.05 214 THR A O 1
ATOM 1596 N N . ILE A 1 211 ? -24.192 43.261 -48.464 1.00 27.02 215 ILE A N 1
ATOM 1597 C CA . ILE A 1 211 ? -23.998 44.665 -48.108 1.00 29.17 215 ILE A CA 1
ATOM 1598 C C . ILE A 1 211 ? -22.978 45.290 -49.075 1.00 29.31 215 ILE A C 1
ATOM 1599 O O . ILE A 1 211 ? -23.141 46.437 -49.540 1.00 31.14 215 ILE A O 1
ATOM 1604 N N . SER A 1 212 ? -21.929 44.524 -49.368 1.00 24.56 216 SER A N 1
ATOM 1605 C CA . SER A 1 212 ? -20.891 44.946 -50.298 1.00 26.68 216 SER A CA 1
ATOM 1606 C C . SER A 1 212 ? -21.488 45.239 -51.687 1.00 30.15 216 SER A C 1
ATOM 1607 O O . SER A 1 212 ? -21.209 46.290 -52.268 1.00 27.47 216 SER A O 1
ATOM 1610 N N . ALA A 1 213 ? -22.325 44.332 -52.199 1.00 25.73 217 ALA A N 1
ATOM 1611 C CA . ALA A 1 213 ? -22.974 44.542 -53.496 1.00 28.27 217 ALA A CA 1
ATOM 1612 C C . ALA A 1 213 ? -23.850 45.789 -53.447 1.00 30.62 217 ALA A C 1
ATOM 1613 O O . ALA A 1 213 ? -23.877 46.581 -54.396 1.00 30.88 217 ALA A O 1
ATOM 1615 N N . SER A 1 214 ? -24.562 45.960 -52.332 1.00 30.42 218 SER A N 1
ATOM 1616 C CA . SER A 1 214 ? -25.431 47.124 -52.137 1.00 31.79 218 SER A CA 1
ATOM 1617 C C . SER A 1 214 ? -24.669 48.452 -52.249 1.00 35.21 218 SER A C 1
ATOM 1618 O O . SER A 1 214 ? -25.182 49.429 -52.806 1.00 30.21 218 SER A O 1
ATOM 1621 N N . ARG A 1 215 ? -23.445 48.481 -51.719 1.00 28.14 219 ARG A N 1
ATOM 1622 C CA . ARG A 1 215 ? -22.651 49.701 -51.709 1.00 28.66 219 ARG A CA 1
ATOM 1623 C C . ARG A 1 215 ? -22.111 50.058 -53.097 1.00 32.50 219 ARG A C 1
ATOM 1624 O O . ARG A 1 215 ? -21.461 51.086 -53.266 1.00 33.55 219 ARG A O 1
ATOM 1632 N N . LEU A 1 216 ? -22.375 49.212 -54.089 1.00 30.11 220 LEU A N 1
ATOM 1633 C CA . LEU A 1 216 ? -21.956 49.526 -55.438 1.00 30.95 220 LEU A CA 1
ATOM 1634 C C . LEU A 1 216 ? -23.111 50.056 -56.292 1.00 34.90 220 LEU A C 1
ATOM 1635 O O . LEU A 1 216 ? -22.937 50.964 -57.097 1.00 36.57 220 LEU A O 1
ATOM 1640 N N . CYS A 1 217 ? -24.295 49.496 -56.106 1.00 33.92 221 CYS A N 1
ATOM 1641 C CA . CYS A 1 217 ? -25.411 49.821 -56.980 1.00 36.27 221 CYS A CA 1
ATOM 1642 C C . CYS A 1 217 ? -26.493 50.644 -56.292 1.00 35.26 221 CYS A C 1
ATOM 1643 O O . CYS A 1 217 ? -27.316 51.253 -56.958 1.00 41.40 221 CYS A O 1
ATOM 1646 N N . TRP A 1 218 ? -26.498 50.642 -54.964 1.00 33.75 222 TRP A N 1
ATOM 1647 C CA . TRP A 1 218 ? -27.555 51.297 -54.187 1.00 39.85 222 TRP A CA 1
ATOM 1648 C C . TRP A 1 218 ? -28.961 50.825 -54.580 1.00 41.74 222 TRP A C 1
ATOM 1649 O O . TRP A 1 218 ? -29.922 51.596 -54.556 1.00 42.63 222 TRP A O 1
ATOM 1660 N N . ALA A 1 219 ? -29.063 49.541 -54.915 1.00 42.00 223 ALA A N 1
ATOM 1661 C CA . ALA A 1 219 ? -30.328 48.917 -55.273 1.00 35.51 223 ALA A CA 1
ATOM 1662 C C . ALA A 1 219 ? -30.563 47.693 -54.406 1.00 40.16 223 ALA A C 1
ATOM 1663 O O . ALA A 1 219 ? -30.127 47.635 -53.255 1.00 47.35 223 ALA A O 1
ATOM 1665 N N . HIS A 1 220 ? -31.227 46.702 -54.987 1.00 47.33 224 HIS A N 1
ATOM 1666 C CA . HIS A 1 220 ? -31.627 45.494 -54.269 1.00 42.50 224 HIS A CA 1
ATOM 1667 C C . HIS A 1 220 ? -30.947 44.246 -54.814 1.00 36.38 224 HIS A C 1
ATOM 1668 O O . HIS A 1 220 ? -31.414 43.660 -55.794 1.00 42.94 224 HIS A O 1
ATOM 1675 N N . PRO A 1 221 ? -29.829 43.837 -54.193 1.00 36.26 225 PRO A N 1
ATOM 1676 C CA . PRO A 1 221 ? -29.116 42.661 -54.709 1.00 33.69 225 PRO A CA 1
ATOM 1677 C C . PRO A 1 221 ? -29.903 41.365 -54.489 1.00 29.76 225 PRO A C 1
ATOM 1678 O O . PRO A 1 221 ? -30.663 41.254 -53.536 1.00 37.99 225 PRO A O 1
ATOM 1682 N N . PHE A 1 222 ? -29.737 40.402 -55.379 1.00 29.14 226 PHE A N 1
ATOM 1683 C CA . PHE A 1 222 ? -30.133 39.041 -55.069 1.00 29.03 226 PHE A CA 1
ATOM 1684 C C . PHE A 1 222 ? -29.056 38.097 -55.554 1.00 29.97 226 PHE A C 1
ATOM 1685 O O . PHE A 1 222 ? -28.432 38.333 -56.597 1.00 29.44 226 PHE A O 1
ATOM 1693 N N . LEU A 1 223 ? -28.822 37.047 -54.772 1.00 28.15 227 LEU A N 1
ATOM 1694 C CA . LEU A 1 223 ? -27.711 36.141 -55.018 1.00 26.10 227 LEU A CA 1
ATOM 1695 C C . LEU A 1 223 ? -28.002 35.277 -56.215 1.00 30.41 227 LEU A C 1
ATOM 1696 O O . LEU A 1 223 ? -29.097 34.720 -56.328 1.00 30.56 227 LEU A O 1
ATOM 1701 N N . LYS A 1 224 ? -27.016 35.160 -57.100 1.00 26.16 228 LYS A N 1
ATOM 1702 C CA . LYS A 1 224 ? -27.153 34.342 -58.286 1.00 24.65 228 LYS A CA 1
ATOM 1703 C C . LYS A 1 224 ? -26.383 33.028 -58.128 1.00 28.27 228 LYS A C 1
ATOM 1704 O O . LYS A 1 224 ? -26.857 31.981 -58.562 1.00 30.41 228 LYS A O 1
ATOM 1710 N N . SER A 1 225 ? -25.208 33.082 -57.498 1.00 25.37 229 SER A N 1
ATOM 1711 C CA . SER A 1 225 ? -24.413 31.875 -57.278 1.00 26.37 229 SER A CA 1
ATOM 1712 C C . SER A 1 225 ? -23.252 32.048 -56.303 1.00 29.04 229 SER A C 1
ATOM 1713 O O . SER A 1 225 ? -22.789 33.168 -56.023 1.00 26.89 229 SER A O 1
ATOM 1716 N N . VAL A 1 226 ? -22.777 30.918 -55.792 1.00 25.95 230 VAL A N 1
ATOM 1717 C CA . VAL A 1 226 ? -21.578 30.906 -54.976 1.00 26.95 230 VAL A CA 1
ATOM 1718 C C . VAL A 1 226 ? -20.675 29.895 -55.636 1.00 30.89 23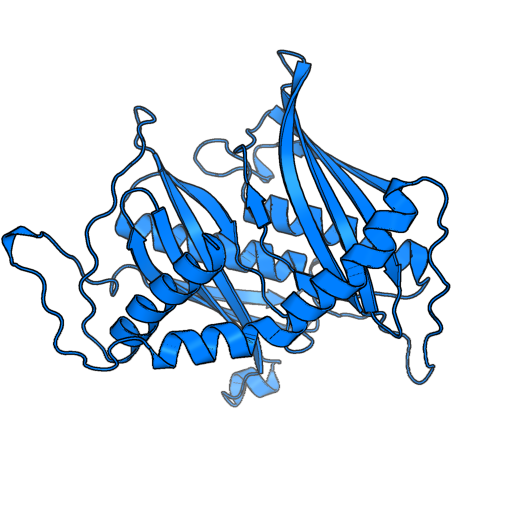0 VAL A C 1
ATOM 1719 O O . VAL A 1 226 ? -21.168 28.837 -56.065 1.00 28.30 230 VAL A O 1
ATOM 1723 N N . ASP A 1 227 ? -19.380 30.209 -55.749 1.00 25.87 231 ASP A N 1
ATOM 1724 C CA . ASP A 1 227 ? -18.431 29.260 -56.332 1.00 27.29 231 ASP A CA 1
ATOM 1725 C C . ASP A 1 227 ? -18.084 28.141 -55.373 1.00 26.94 231 ASP A C 1
ATOM 1726 O O . ASP A 1 227 ? -18.098 28.323 -54.152 1.00 28.02 231 ASP A O 1
ATOM 1731 N N . MET A 1 228 ? -17.792 26.982 -55.941 1.00 29.06 232 MET A N 1
ATOM 1732 C CA . MET A 1 228 ? -17.219 25.876 -55.207 1.00 31.11 232 MET A CA 1
ATOM 1733 C C . MET A 1 228 ? -16.102 26.389 -54.292 1.00 29.76 232 MET A C 1
ATOM 1734 O O . MET A 1 228 ? -15.263 27.180 -54.729 1.00 32.35 232 MET A O 1
ATOM 1739 N N . PHE A 1 229 ? -16.133 25.993 -53.014 1.00 26.45 233 PHE A N 1
ATOM 1740 C CA . PHE A 1 229 ? -15.085 26.369 -52.056 1.00 26.41 233 PHE A CA 1
ATOM 1741 C C . PHE A 1 229 ? -14.886 25.306 -50.971 1.00 29.01 233 PHE A C 1
ATOM 1742 O O . PHE A 1 229 ? -15.728 24.419 -50.762 1.00 28.74 233 PHE A O 1
ATOM 1750 N N . LYS A 1 230 ? -13.772 25.428 -50.263 1.00 28.30 234 LYS A N 1
ATOM 1751 C CA . LYS A 1 230 ? -13.392 24.449 -49.256 1.00 32.84 234 LYS A CA 1
ATOM 1752 C C . LYS A 1 230 ? -13.358 25.080 -47.854 1.00 31.44 234 LYS A C 1
ATOM 1753 O O . LYS A 1 230 ? -12.879 26.210 -47.684 1.00 29.12 234 LYS A O 1
ATOM 1759 N N . PHE A 1 231 ? -13.871 24.369 -46.852 1.00 30.92 235 PHE A N 1
ATOM 1760 C CA . PHE A 1 231 ? -13.550 24.739 -45.469 1.00 35.20 235 PHE A CA 1
ATOM 1761 C C . PHE A 1 231 ? -12.172 24.198 -45.085 1.00 31.81 235 PHE A C 1
ATOM 1762 O O . PHE A 1 231 ? -11.976 22.989 -45.013 1.00 36.60 235 PHE A O 1
ATOM 1770 N N . ARG A 1 232 ? -11.240 25.112 -44.832 1.00 30.33 236 ARG A N 1
ATOM 1771 C CA . ARG A 1 232 ? -9.827 24.790 -44.693 1.00 33.58 236 ARG A CA 1
ATOM 1772 C C . ARG A 1 232 ? -9.474 24.235 -43.316 1.00 32.18 236 ARG A C 1
ATOM 1773 O O . ARG A 1 232 ? -8.432 23.606 -43.139 1.00 39.48 236 ARG A O 1
ATOM 1781 N N . GLY A 1 233 ? -10.328 24.478 -42.331 1.00 34.88 237 GLY A N 1
ATOM 1782 C CA . GLY A 1 233 ? -10.041 24.037 -40.976 1.00 30.16 237 GLY A CA 1
ATOM 1783 C C . GLY A 1 233 ? -11.254 24.219 -40.091 1.00 35.29 237 GLY A C 1
ATOM 1784 O O . GLY A 1 233 ? -12.187 24.929 -40.476 1.00 35.77 237 GLY A O 1
ATOM 1785 N N . PRO A 1 234 ? -11.247 23.583 -38.906 1.00 32.76 238 PRO A N 1
ATOM 1786 C CA . PRO A 1 234 ? -12.375 23.562 -37.964 1.00 26.53 238 PRO A CA 1
ATOM 1787 C C . PRO A 1 234 ? -12.644 24.908 -37.262 1.00 32.84 238 PRO A C 1
ATOM 1788 O O . PRO A 1 234 ? -11.730 25.727 -37.108 1.00 27.17 238 PRO A O 1
ATOM 1792 N N . SER A 1 235 ? -13.890 25.123 -36.839 1.00 31.28 239 SER A N 1
ATOM 1793 C CA . SER A 1 235 ? -14.200 26.227 -35.942 1.00 32.08 239 SER A CA 1
ATOM 1794 C C . SER A 1 235 ? -15.030 25.666 -34.793 1.00 30.30 239 SER A C 1
ATOM 1795 O O . SER A 1 235 ? -15.789 24.711 -34.980 1.00 32.22 239 SER A O 1
ATOM 1798 N N . THR A 1 236 ? -14.883 26.239 -33.600 1.00 26.48 240 THR A N 1
ATOM 1799 C CA . THR A 1 236 ? -15.636 25.740 -32.433 1.00 32.71 240 THR A CA 1
ATOM 1800 C C . THR A 1 236 ? -16.360 26.857 -31.653 1.00 30.91 240 THR A C 1
ATOM 1801 O O . THR A 1 236 ? -16.065 28.049 -31.837 1.00 29.50 240 THR A O 1
ATOM 1805 N N . VAL A 1 237 ? -17.300 26.477 -30.790 1.00 26.63 241 VAL A N 1
ATOM 1806 C CA . VAL A 1 237 ? -17.977 27.460 -29.943 1.00 29.66 241 VAL A CA 1
ATOM 1807 C C . VAL A 1 237 ? -16.925 28.317 -29.252 1.00 30.77 241 VAL A C 1
ATOM 1808 O O . VAL A 1 237 ? -15.885 27.801 -28.829 1.00 28.59 241 VAL A O 1
ATOM 1812 N N . GLY A 1 238 ? -17.163 29.629 -29.203 1.00 30.97 242 GLY A N 1
ATOM 1813 C CA . GLY A 1 238 ? -16.231 30.547 -28.566 1.00 29.56 242 GLY A CA 1
ATOM 1814 C C . GLY A 1 238 ? -15.352 31.307 -29.543 1.00 30.90 242 GLY A C 1
ATOM 1815 O O . GLY A 1 238 ? -14.782 32.349 -29.194 1.00 35.85 242 GLY A O 1
ATOM 1816 N N . ASP A 1 239 ? -15.219 30.786 -30.762 1.00 31.92 243 ASP A N 1
ATOM 1817 C CA . ASP A 1 239 ? -14.512 31.503 -31.818 1.00 29.74 243 ASP A CA 1
ATOM 1818 C C . ASP A 1 239 ? -15.200 32.822 -32.148 1.00 27.71 243 ASP A C 1
ATOM 1819 O O . ASP A 1 239 ? -16.430 32.947 -32.064 1.00 27.61 243 ASP A O 1
ATOM 1824 N N . ARG A 1 240 ? -14.399 33.810 -32.519 1.00 27.82 244 ARG A N 1
ATOM 1825 C CA . ARG A 1 240 ? -14.940 34.962 -33.225 1.00 31.44 244 ARG A CA 1
ATOM 1826 C C . ARG A 1 240 ? -14.595 34.783 -34.689 1.00 28.11 244 ARG A C 1
ATOM 1827 O O . ARG A 1 240 ? -13.464 34.420 -35.024 1.00 28.35 244 ARG A O 1
ATOM 1835 N N . LEU A 1 241 ? -15.589 34.959 -35.553 1.00 27.85 245 LEU A N 1
ATOM 1836 C CA . LEU A 1 241 ? -15.366 34.863 -36.985 1.00 25.84 245 LEU A CA 1
ATOM 1837 C C . LEU A 1 241 ? -15.413 36.280 -37.544 1.00 28.02 245 LEU A C 1
ATOM 1838 O O . LEU A 1 241 ? -16.438 36.983 -37.405 1.00 25.46 245 LEU A O 1
ATOM 1843 N N . VAL A 1 242 ? -14.298 36.696 -38.152 1.00 27.54 246 VAL A N 1
ATOM 1844 C CA . VAL A 1 242 ? -14.161 38.025 -38.757 1.00 24.00 246 VAL A CA 1
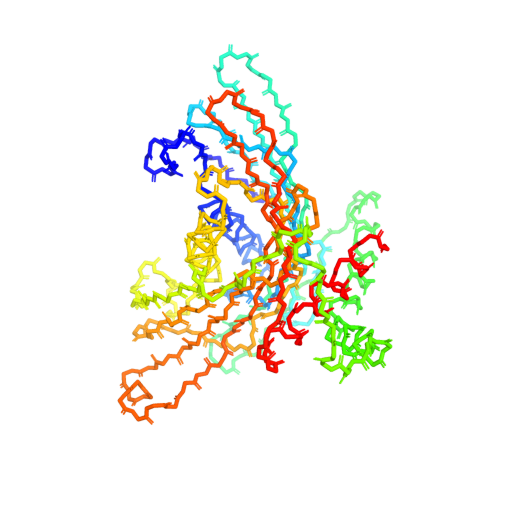ATOM 1845 C C . VAL A 1 242 ? -14.372 37.897 -40.257 1.00 26.25 246 VAL A C 1
ATOM 1846 O O . VAL A 1 242 ? -13.687 37.109 -40.926 1.00 28.64 246 VAL A O 1
ATOM 1850 N N . PHE A 1 243 ? -15.335 38.652 -40.781 1.00 32.67 247 PHE A N 1
ATOM 1851 C CA . PHE A 1 243 ? -15.678 38.598 -42.213 1.00 25.96 247 PHE A CA 1
ATOM 1852 C C . PHE A 1 243 ? -15.189 39.850 -42.910 1.00 27.80 247 PHE A C 1
ATOM 1853 O O . PHE A 1 243 ? -15.379 40.969 -42.404 1.00 32.35 247 PHE A O 1
ATOM 1861 N N . THR A 1 244 ? -14.538 39.674 -44.056 1.00 27.28 248 THR A N 1
ATOM 1862 C CA . THR A 1 244 ? -14.170 40.821 -44.892 1.00 29.66 248 THR A CA 1
ATOM 1863 C C . THR A 1 244 ? -14.619 40.571 -46.338 1.00 26.59 248 THR A C 1
ATOM 1864 O O . THR A 1 244 ? -14.315 39.534 -46.941 1.00 32.17 248 THR A O 1
ATOM 1868 N N . ALA A 1 245 ? -15.346 41.529 -46.884 1.00 26.67 249 ALA A N 1
ATOM 1869 C CA . ALA A 1 245 ? -15.916 41.382 -48.203 1.00 27.57 249 ALA A CA 1
ATOM 1870 C C . ALA A 1 245 ? -15.632 42.648 -48.998 1.00 28.88 249 ALA A C 1
ATOM 1871 O O . ALA A 1 245 ? -15.496 43.734 -48.422 1.00 27.93 249 ALA A O 1
ATOM 1873 N N . ILE A 1 246 ? -15.517 42.496 -50.316 1.00 27.09 250 ILE A N 1
ATOM 1874 C CA . ILE A 1 246 ? -15.424 43.637 -51.212 1.00 27.30 250 ILE A CA 1
ATOM 1875 C C . ILE A 1 246 ? -15.854 43.184 -52.606 1.00 27.56 250 ILE A C 1
ATOM 1876 O O . ILE A 1 246 ? -15.785 41.993 -52.934 1.00 28.20 250 ILE A O 1
ATOM 1881 N N . VAL A 1 247 ? -16.315 44.128 -53.418 1.00 28.51 251 VAL A N 1
ATOM 1882 C CA . VAL A 1 247 ? -16.582 43.856 -54.822 1.00 28.12 251 VAL A CA 1
ATOM 1883 C C . VAL A 1 247 ? -15.256 43.591 -55.520 1.00 29.29 251 VAL A C 1
ATOM 1884 O O . VAL A 1 247 ? -14.282 44.344 -55.323 1.00 27.62 251 VAL A O 1
ATOM 1888 N N . ASN A 1 248 ? -15.196 42.519 -56.308 1.00 27.54 252 ASN A N 1
ATOM 1889 C CA . ASN A 1 248 ? -13.968 42.183 -57.036 1.00 22.57 252 ASN A CA 1
ATOM 1890 C C . ASN A 1 248 ? -13.994 42.665 -58.475 1.00 29.69 252 ASN A C 1
ATOM 1891 O O . ASN A 1 248 ? -12.979 43.148 -58.991 1.00 32.63 252 ASN A O 1
ATOM 1896 N N . ASN A 1 249 ? -15.154 42.535 -59.122 1.00 27.79 253 ASN A N 1
ATOM 1897 C CA . ASN A 1 249 ? -15.298 42.926 -60.520 1.00 26.30 253 ASN A CA 1
ATOM 1898 C C . ASN A 1 249 ? -16.765 42.943 -60.896 1.00 27.94 253 ASN A C 1
ATOM 1899 O O . ASN A 1 249 ? -17.618 42.380 -60.187 1.00 30.03 253 ASN A O 1
ATOM 1904 N N . THR A 1 250 ? -17.059 43.595 -62.016 1.00 30.33 254 THR A N 1
ATOM 1905 C CA . THR A 1 250 ? -18.405 43.598 -62.556 1.00 28.99 254 THR A CA 1
ATOM 1906 C C . THR A 1 250 ? -18.383 43.106 -63.995 1.00 33.22 254 THR A C 1
ATOM 1907 O O . THR A 1 250 ? -17.385 43.247 -64.702 1.00 30.66 254 THR A O 1
ATOM 1911 N N . PHE A 1 251 ? -19.506 42.531 -64.403 1.00 33.50 255 PHE A N 1
ATOM 1912 C CA . PHE A 1 251 ? -19.699 41.994 -65.728 1.00 33.21 255 PHE A CA 1
ATOM 1913 C C . PHE A 1 251 ? -21.152 42.304 -66.078 1.00 36.60 255 PHE A C 1
ATOM 1914 O O . PHE A 1 251 ? -22.032 41.459 -65.864 1.00 31.67 255 PHE A O 1
ATOM 1922 N N . GLN A 1 252 ? -21.403 43.521 -66.564 1.00 40.05 256 GLN A N 1
ATOM 1923 C CA . GLN A 1 252 ? -22.758 43.981 -66.893 1.00 37.53 256 GLN A CA 1
ATOM 1924 C C . GLN A 1 252 ? -23.783 43.875 -65.771 1.00 35.73 256 GLN A C 1
ATOM 1925 O O . GLN A 1 252 ? -23.844 44.751 -64.903 1.00 33.62 256 GLN A O 1
ATOM 1931 N N . THR A 1 253 ? -24.606 42.822 -65.807 1.00 32.81 257 THR A N 1
ATOM 1932 C CA . THR A 1 253 ? -25.655 42.648 -64.797 1.00 33.02 257 THR A CA 1
ATOM 1933 C C . THR A 1 253 ? -25.208 41.820 -63.568 1.00 34.86 257 THR A C 1
ATOM 1934 O O . THR A 1 253 ? -25.969 41.639 -62.621 1.00 34.79 257 THR A O 1
ATOM 1938 N N . CYS A 1 254 ? -23.977 41.324 -63.602 1.00 29.91 258 CYS A N 1
ATOM 1939 C CA . CYS A 1 254 ? -23.407 40.549 -62.505 1.00 35.99 258 CYS A CA 1
ATOM 1940 C C . CYS A 1 254 ? -22.302 41.350 -61.800 1.00 31.79 258 CYS A C 1
ATOM 1941 O O . CYS A 1 254 ? -21.530 42.068 -62.451 1.00 31.21 258 CYS A O 1
ATOM 1944 N N . VAL A 1 255 ? -22.214 41.217 -60.480 1.00 28.22 259 VAL A N 1
ATOM 1945 C CA . VAL A 1 255 ? -21.057 41.714 -59.744 1.00 28.65 259 VAL A CA 1
ATOM 1946 C C . VAL A 1 255 ? -20.490 40.567 -58.926 1.00 26.46 259 VAL A C 1
ATOM 1947 O O . VAL A 1 255 ? -21.266 39.786 -58.363 1.00 26.59 259 VAL A O 1
ATOM 1951 N N . GLU A 1 256 ? -19.158 40.426 -58.879 1.00 26.28 260 GLU A N 1
ATOM 1952 C CA . GLU A 1 256 ? -18.581 39.445 -57.955 1.00 21.74 260 GLU A CA 1
ATOM 1953 C C . GLU A 1 256 ? -18.184 40.098 -56.627 1.00 31.05 260 GLU A C 1
ATOM 1954 O O . GLU A 1 256 ? -17.443 41.102 -56.610 1.00 28.99 260 GLU A O 1
ATOM 1960 N N . VAL A 1 257 ? -18.688 39.535 -55.524 1.00 25.52 261 VAL A N 1
ATOM 1961 C CA . VAL A 1 257 ? -18.214 39.900 -54.198 1.00 26.17 261 VAL A CA 1
ATOM 1962 C C . VAL A 1 257 ? -17.428 38.741 -53.615 1.00 28.55 261 VAL A C 1
ATOM 1963 O O . VAL A 1 257 ? -17.920 37.603 -53.581 1.00 26.97 261 VAL A O 1
ATOM 1967 N N . GLY A 1 258 ? -16.197 39.015 -53.179 1.00 25.88 262 GLY A N 1
ATOM 1968 C CA . GLY A 1 258 ? -15.432 38.013 -52.465 1.00 22.17 262 GLY A CA 1
ATOM 1969 C C . GLY A 1 258 ? -15.573 38.225 -50.965 1.00 27.64 262 GLY A C 1
ATOM 1970 O O . GLY A 1 258 ? -15.746 39.366 -50.478 1.00 25.41 262 GLY A O 1
ATOM 1971 N N . VAL A 1 259 ? -15.513 37.135 -50.215 1.00 21.72 263 VAL A N 1
ATOM 1972 C CA . VAL A 1 259 ? -15.565 37.257 -48.769 1.00 24.27 263 VAL A CA 1
ATOM 1973 C C . VAL A 1 259 ? -14.554 36.319 -48.129 1.00 28.32 263 VAL A C 1
ATOM 1974 O O . VAL A 1 259 ? -14.397 35.158 -48.554 1.00 22.85 263 VAL A O 1
ATOM 1978 N N . ARG A 1 260 ? -13.848 36.844 -47.129 1.00 26.94 264 ARG A N 1
ATOM 1979 C CA . ARG A 1 260 ? -12.857 36.059 -46.414 1.00 29.72 264 ARG A CA 1
ATOM 1980 C C . ARG A 1 260 ? -13.286 35.876 -44.952 1.00 27.95 264 ARG A C 1
ATOM 1981 O O . ARG A 1 260 ? -13.808 36.817 -44.335 1.00 25.60 264 ARG A O 1
ATOM 1989 N N . VAL A 1 261 ? -13.082 34.666 -44.419 1.00 23.81 265 VAL A N 1
ATOM 1990 C CA . VAL A 1 261 ? -13.500 34.325 -43.060 1.00 25.42 265 VAL A CA 1
ATOM 1991 C C . VAL A 1 261 ? -12.297 33.859 -42.229 1.00 26.22 265 VAL A C 1
ATOM 1992 O O . VAL A 1 261 ? -11.638 32.868 -42.572 1.00 28.29 265 VAL A O 1
ATOM 1996 N N . GLU A 1 262 ? -11.997 34.587 -41.155 1.00 26.81 266 GLU A N 1
ATOM 1997 C CA . GLU A 1 262 ? -10.927 34.199 -40.236 1.00 27.01 266 GLU A CA 1
ATOM 1998 C C . GLU A 1 262 ? -11.470 33.880 -38.858 1.00 23.46 266 GLU A C 1
ATOM 1999 O O . GLU A 1 262 ? -12.324 34.599 -38.347 1.00 26.15 266 GLU A O 1
ATOM 2005 N N . ALA A 1 263 ? -10.995 32.791 -38.261 1.00 25.24 267 ALA A N 1
ATOM 2006 C CA . ALA A 1 263 ? -11.445 32.409 -36.917 1.00 26.53 267 ALA A CA 1
ATOM 2007 C C . ALA A 1 263 ? -10.372 32.738 -35.867 1.00 29.93 267 ALA A C 1
ATOM 2008 O O . ALA A 1 263 ? -9.168 32.641 -36.143 1.00 27.08 267 ALA A O 1
ATOM 2010 N N . PHE A 1 264 ? -10.808 33.140 -34.672 1.00 27.51 268 PHE A N 1
ATOM 2011 C CA . PHE A 1 264 ? -9.900 33.353 -33.543 1.00 26.42 268 PHE A CA 1
ATOM 2012 C C . PHE A 1 264 ? -10.573 32.811 -32.289 1.00 29.26 268 PHE A C 1
ATOM 2013 O O . PHE A 1 264 ? -11.715 33.203 -31.992 1.00 27.15 268 PHE A O 1
ATOM 2021 N N . ASP A 1 265 ? -9.888 31.961 -31.523 1.00 29.87 269 ASP A N 1
ATOM 2022 C CA . ASP A 1 265 ? -10.340 31.730 -30.144 1.00 31.92 269 ASP A CA 1
ATOM 2023 C C . ASP A 1 265 ? -9.939 32.931 -29.280 1.00 35.08 269 ASP A C 1
ATOM 2024 O O . ASP A 1 265 ? -9.148 33.790 -29.724 1.00 33.89 269 ASP A O 1
ATOM 2029 N N . CYS A 1 266 ? -10.479 32.996 -28.067 1.00 32.19 270 CYS A N 1
ATOM 2030 C CA . CYS A 1 266 ? -10.215 34.122 -27.172 1.00 35.28 270 CYS A CA 1
ATOM 2031 C C . CYS A 1 266 ? -8.722 34.474 -27.044 1.00 34.93 270 CYS A C 1
ATOM 2032 O O . CYS A 1 266 ? -8.342 35.653 -27.086 1.00 39.49 270 CYS A O 1
ATOM 2035 N N . GLN A 1 267 ? -7.876 33.455 -26.912 1.00 38.87 271 GLN A N 1
ATOM 2036 C CA . GLN A 1 267 ? -6.436 33.679 -26.856 1.00 40.51 271 GLN A CA 1
ATOM 2037 C C . GLN A 1 267 ? -5.872 34.241 -28.166 1.00 39.89 271 GLN A C 1
ATOM 2038 O O . GLN A 1 267 ? -5.171 35.251 -28.151 1.00 34.01 271 GLN A O 1
ATOM 2044 N N . GLU A 1 268 ? -6.183 33.576 -29.283 1.00 34.88 272 GLU A N 1
ATOM 2045 C CA . GLU A 1 268 ? -5.682 33.955 -30.603 1.00 35.33 272 GLU A CA 1
ATOM 2046 C C . GLU A 1 268 ? -6.148 35.354 -30.953 1.00 34.96 272 GLU A C 1
ATOM 2047 O O . GLU A 1 268 ? -5.467 36.097 -31.663 1.00 34.55 272 GLU A O 1
ATOM 2053 N N . TRP A 1 269 ? -7.335 35.690 -30.456 1.00 33.79 273 TRP A N 1
ATOM 2054 C CA . TRP A 1 269 ? -7.986 36.967 -30.726 1.00 32.11 273 TRP A CA 1
ATOM 2055 C C . TRP A 1 269 ? -7.173 38.113 -30.118 1.00 30.20 273 TRP A C 1
ATOM 2056 O O . TRP A 1 269 ? -6.943 39.139 -30.760 1.00 27.12 273 TRP A O 1
ATOM 2067 N N . ALA A 1 270 ? -6.727 37.924 -28.879 1.00 33.15 274 ALA A N 1
ATOM 2068 C CA . ALA A 1 270 ? -5.888 38.923 -28.216 1.00 32.59 274 ALA A CA 1
ATOM 2069 C C . ALA A 1 270 ? -4.477 38.958 -28.786 1.00 36.16 274 ALA A C 1
ATOM 2070 O O . ALA A 1 270 ? -3.856 40.015 -28.816 1.00 38.15 274 ALA A O 1
ATOM 2072 N N . GLU A 1 271 ? -3.983 37.804 -29.237 1.00 37.14 275 GLU A N 1
ATOM 2073 C CA . GLU A 1 271 ? -2.634 37.695 -29.796 1.00 39.18 275 GLU A CA 1
ATOM 2074 C C . GLU A 1 271 ? -2.576 37.948 -31.295 1.00 42.70 275 GLU A C 1
ATOM 2075 O O . GLU A 1 271 ? -1.526 37.746 -31.894 1.00 45.27 275 GLU A O 1
ATOM 2081 N N . GLY A 1 272 ? -3.693 38.356 -31.905 1.00 32.57 276 GLY A N 1
ATOM 2082 C CA . GLY A 1 272 ? -3.697 38.743 -33.311 1.00 30.74 276 GLY A CA 1
ATOM 2083 C C . GLY A 1 272 ? -3.485 37.656 -34.364 1.00 43.62 276 GLY A C 1
ATOM 2084 O O . GLY A 1 272 ? -3.452 37.947 -35.567 1.00 52.64 276 GLY A O 1
ATOM 2085 N N . ARG A 1 273 ? -3.367 36.403 -33.940 1.00 42.26 277 ARG A N 1
ATOM 2086 C CA . ARG A 1 273 ? -3.075 35.327 -34.878 1.00 44.41 277 ARG A CA 1
ATOM 2087 C C . ARG A 1 273 ? -4.290 34.415 -35.118 1.00 39.95 277 ARG A C 1
ATOM 2088 O O . ARG A 1 273 ? -4.611 33.570 -34.288 1.00 38.49 277 ARG A O 1
ATOM 2096 N N . GLY A 1 274 ? -4.958 34.569 -36.259 1.00 34.06 278 GLY A N 1
ATOM 2097 C CA . GLY A 1 274 ? -6.153 33.783 -36.507 1.00 33.43 278 GLY A CA 1
ATOM 2098 C C . GLY A 1 274 ? -5.953 32.640 -37.486 1.00 39.85 278 GLY A C 1
ATOM 2099 O O . GLY A 1 274 ? -4.860 32.475 -38.016 1.00 39.94 278 GLY A O 1
ATOM 2100 N N . ARG A 1 275 ? -6.998 31.844 -37.716 1.00 36.82 279 ARG A N 1
ATOM 2101 C CA . ARG A 1 275 ? -6.981 30.831 -38.773 1.00 34.98 279 ARG A CA 1
ATOM 2102 C C . ARG A 1 275 ? -7.881 31.274 -39.946 1.00 37.03 279 ARG A C 1
ATOM 2103 O O . ARG A 1 275 ? -8.950 31.859 -39.738 1.00 32.23 279 ARG A O 1
ATOM 2111 N N . HIS A 1 276 ? -7.450 31.014 -41.177 1.00 31.37 280 HIS A N 1
ATOM 2112 C CA . HIS A 1 276 ? -8.286 31.276 -42.345 1.00 27.48 280 HIS A CA 1
ATOM 2113 C C . HIS A 1 276 ? -9.231 30.078 -42.531 1.00 27.94 280 HIS A C 1
ATOM 2114 O O . HIS A 1 276 ? -8.776 28.960 -42.817 1.00 27.26 280 HIS A O 1
ATOM 2121 N N . ILE A 1 277 ? -10.534 30.296 -42.322 1.00 30.74 281 ILE A N 1
ATOM 2122 C CA . ILE A 1 277 ? -11.540 29.216 -42.423 1.00 28.13 281 ILE A CA 1
ATOM 2123 C C . ILE A 1 277 ? -11.928 28.923 -43.882 1.00 27.48 281 ILE A C 1
ATOM 2124 O O . ILE A 1 277 ? -11.941 27.772 -44.333 1.00 24.34 281 ILE A O 1
ATOM 2129 N N . ASN A 1 278 ? -12.235 29.984 -44.613 1.00 25.71 282 ASN A N 1
ATOM 2130 C CA . ASN A 1 278 ? -12.571 29.865 -46.021 1.00 28.60 282 ASN A CA 1
ATOM 2131 C C . ASN A 1 278 ? -12.646 31.225 -46.671 1.00 27.74 282 ASN A C 1
ATOM 2132 O O . ASN A 1 278 ? -12.714 32.273 -46.009 1.00 29.16 282 ASN A O 1
ATOM 2137 N N . SER A 1 279 ? -12.655 31.192 -47.987 1.00 25.86 283 SER A N 1
ATOM 2138 C CA . SER A 1 279 ? -12.936 32.370 -48.767 1.00 27.48 283 SER A CA 1
ATOM 2139 C C . SER A 1 279 ? -13.962 31.929 -49.785 1.00 26.13 283 SER A C 1
ATOM 2140 O O . SER A 1 279 ? -13.986 30.759 -50.179 1.00 26.65 283 SER A O 1
ATOM 2143 N N . ALA A 1 280 ? -14.827 32.839 -50.199 1.00 23.63 284 ALA A N 1
ATOM 2144 C CA . ALA A 1 280 ? -15.855 32.452 -51.127 1.00 24.62 284 ALA A CA 1
ATOM 2145 C C . ALA A 1 280 ? -16.102 33.583 -52.087 1.00 25.31 284 ALA A C 1
ATOM 2146 O O . ALA A 1 280 ? -15.767 34.726 -51.801 1.00 25.80 284 ALA A O 1
ATOM 2148 N N . PHE A 1 281 ? -16.694 33.267 -53.227 1.00 24.26 285 PHE A N 1
ATOM 2149 C CA . PHE A 1 281 ? -16.935 34.283 -54.230 1.00 25.33 285 PHE A CA 1
ATOM 2150 C C . PHE A 1 281 ? -18.365 34.169 -54.714 1.00 27.18 285 PHE A C 1
ATOM 2151 O O . PHE A 1 281 ? -18.783 33.126 -55.244 1.00 25.58 285 PHE A O 1
ATOM 2159 N N . LEU A 1 282 ? -19.115 35.242 -54.482 1.00 26.77 286 LEU A N 1
ATOM 2160 C CA . LEU A 1 282 ? -20.554 35.252 -54.714 1.00 29.97 286 LEU A CA 1
ATOM 2161 C C . LEU A 1 282 ? -20.889 36.212 -55.843 1.00 31.18 286 LEU A C 1
ATOM 2162 O O . LEU A 1 282 ? -20.384 37.352 -55.876 1.00 32.56 286 LEU A O 1
ATOM 2167 N N . ILE A 1 283 ? -21.738 35.762 -56.768 1.00 25.75 287 ILE A N 1
ATOM 2168 C CA . ILE A 1 283 ? -22.177 36.619 -57.858 1.00 21.99 287 ILE A CA 1
ATOM 2169 C C . ILE A 1 283 ? -23.566 37.149 -57.540 1.00 28.41 287 ILE A C 1
ATOM 2170 O O . ILE A 1 283 ? -24.474 36.358 -57.249 1.00 28.53 287 ILE A O 1
ATOM 2175 N N . TYR A 1 284 ? -23.747 38.473 -57.593 1.00 26.86 288 TYR A N 1
ATOM 2176 C CA . TYR A 1 284 ? -25.081 39.049 -57.400 1.00 28.44 288 TYR A CA 1
ATOM 2177 C C . TYR A 1 284 ? -25.601 39.726 -58.665 1.00 34.34 288 TYR A C 1
ATOM 2178 O O . TYR A 1 284 ? -24.816 40.252 -59.469 1.00 30.41 288 TYR A O 1
ATOM 2187 N N . ASN A 1 285 ? -26.925 39.707 -58.829 1.00 30.68 289 ASN A N 1
ATOM 2188 C CA . ASN A 1 285 ? -27.620 40.666 -59.695 1.00 32.69 289 ASN A CA 1
ATOM 2189 C C . ASN A 1 285 ? -28.292 41.654 -58.771 1.00 31.98 289 ASN A C 1
ATOM 2190 O O . ASN A 1 285 ? -28.279 41.477 -57.553 1.00 31.68 289 ASN A O 1
ATOM 2195 N N . ALA A 1 286 ? -28.896 42.688 -59.337 1.00 36.78 290 ALA A N 1
ATOM 2196 C CA . ALA A 1 286 ? -29.695 43.615 -58.541 1.00 36.54 290 ALA A CA 1
ATOM 2197 C C . ALA A 1 286 ? -30.855 44.194 -59.370 1.00 39.40 290 ALA A C 1
ATOM 2198 O O . ALA A 1 286 ? -30.743 44.369 -60.577 1.00 33.87 290 ALA A O 1
ATOM 2200 N N . ALA A 1 287 ? -31.976 44.481 -58.720 1.00 50.48 291 ALA A N 1
ATOM 2201 C CA . ALA A 1 287 ? -33.090 45.119 -59.411 1.00 49.19 291 ALA A CA 1
ATOM 2202 C C . ALA A 1 287 ? -33.337 46.516 -58.852 1.00 46.84 291 ALA A C 1
ATOM 2203 O O . ALA A 1 287 ? -32.992 46.799 -57.696 1.00 43.57 291 ALA A O 1
ATOM 2205 N N . ASP A 1 288 ? -33.906 47.391 -59.684 1.00 53.19 292 ASP A N 1
ATOM 2206 C CA . ASP A 1 288 ? -34.384 48.698 -59.221 1.00 58.74 292 ASP A CA 1
ATOM 2207 C C . ASP A 1 288 ? -35.783 48.566 -58.613 1.00 63.89 292 ASP A C 1
ATOM 2208 O O . ASP A 1 288 ? -36.290 47.447 -58.422 1.00 60.18 292 ASP A O 1
ATOM 2213 N N . ASP A 1 289 ? -36.408 49.704 -58.322 1.00 72.89 293 ASP A N 1
ATOM 2214 C CA . ASP A 1 289 ? -37.699 49.706 -57.628 1.00 72.15 293 ASP A CA 1
ATOM 2215 C C . ASP A 1 289 ? -38.854 49.389 -58.585 1.00 71.30 293 ASP A C 1
ATOM 2216 O O . ASP A 1 289 ? -39.906 48.908 -58.157 1.00 71.57 293 ASP A O 1
ATOM 2221 N N . LYS A 1 290 ? -38.628 49.633 -59.878 1.00 68.64 294 LYS A N 1
ATOM 2222 C CA . LYS A 1 290 ? -39.523 49.174 -60.946 1.00 65.03 294 LYS A CA 1
ATOM 2223 C C . LYS A 1 290 ? -39.171 47.745 -61.422 1.00 62.60 294 LYS A C 1
ATOM 2224 O O . LYS A 1 290 ? -39.546 47.332 -62.526 1.00 57.06 294 LYS A O 1
ATOM 2230 N N . GLU A 1 291 ? -38.424 47.015 -60.592 1.00 63.37 295 GLU A N 1
ATOM 2231 C CA . GLU A 1 291 ? -38.020 45.621 -60.860 1.00 66.04 295 GLU A CA 1
ATOM 2232 C C . GLU A 1 291 ? -37.168 45.324 -62.109 1.00 54.46 295 GLU A C 1
ATOM 2233 O O . GLU A 1 291 ? -37.128 44.186 -62.577 1.00 55.28 295 GLU A O 1
ATOM 2239 N N . ASN A 1 292 ? -36.468 46.329 -62.626 1.00 57.80 296 ASN A N 1
ATOM 2240 C CA . ASN A 1 292 ? -35.560 46.115 -63.754 1.00 57.77 296 ASN A CA 1
ATOM 2241 C C . ASN A 1 292 ? -34.160 45.724 -63.302 1.00 48.20 296 ASN A C 1
ATOM 2242 O O . ASN A 1 292 ? -33.662 46.252 -62.303 1.00 44.03 296 ASN A O 1
ATOM 2247 N N . LEU A 1 293 ? -33.536 44.800 -64.031 1.00 40.08 297 LEU A N 1
ATOM 2248 C CA . LEU A 1 293 ? -32.124 44.480 -63.809 1.00 42.70 297 LEU A CA 1
ATOM 2249 C C . LEU A 1 293 ? -31.249 45.721 -63.917 1.00 39.56 297 LEU A C 1
ATOM 2250 O O . LEU A 1 293 ? -31.400 46.528 -64.830 1.00 42.53 297 LEU A O 1
ATOM 2255 N N . ILE A 1 294 ? -30.356 45.868 -62.946 1.00 39.22 298 ILE A N 1
ATOM 2256 C CA . ILE A 1 294 ? -29.396 46.954 -62.884 1.00 35.54 298 ILE A CA 1
ATOM 2257 C C . ILE A 1 294 ? -28.161 46.554 -63.683 1.00 38.11 298 ILE A C 1
ATOM 2258 O O . ILE A 1 294 ? -27.744 45.385 -63.635 1.00 40.29 298 ILE A O 1
ATOM 2263 N N . THR A 1 295 ? -27.588 47.501 -64.430 1.00 36.08 299 THR A N 1
ATOM 2264 C CA . THR A 1 295 ? -26.263 47.298 -65.014 1.00 37.47 299 THR A CA 1
ATOM 2265 C C . THR A 1 295 ? -25.248 47.965 -64.098 1.00 33.54 299 THR A C 1
ATOM 2266 O O . THR A 1 295 ? -25.357 49.155 -63.794 1.00 37.50 299 THR A O 1
ATOM 2270 N N . PHE A 1 296 ? -24.281 47.191 -63.624 1.00 36.89 300 PHE A N 1
ATOM 2271 C CA . PHE A 1 296 ? -23.257 47.718 -62.734 1.00 32.46 300 PHE A CA 1
ATOM 2272 C C . PHE A 1 296 ? -22.241 48.531 -63.526 1.00 37.06 300 PHE A C 1
ATOM 2273 O O . PHE A 1 296 ? -21.989 48.231 -64.707 1.00 40.25 300 PHE A O 1
ATOM 2281 N N . PRO A 1 297 ? -21.638 49.551 -62.884 1.00 33.08 301 PRO A N 1
ATOM 2282 C CA . PRO A 1 297 ? -20.551 50.273 -63.553 1.00 33.54 301 PRO A CA 1
ATOM 2283 C C . PRO A 1 297 ? -19.324 49.395 -63.760 1.00 34.54 301 PRO A C 1
ATOM 2284 O O . PRO A 1 297 ? -19.155 48.357 -63.107 1.00 32.05 301 PRO A O 1
ATOM 2288 N N . ARG A 1 298 ? -18.476 49.831 -64.682 1.00 31.20 302 ARG A N 1
ATOM 2289 C CA . ARG A 1 298 ? -17.186 49.228 -64.906 1.00 26.76 302 ARG A CA 1
ATOM 2290 C C . ARG A 1 298 ? -16.342 49.476 -63.663 1.00 30.52 302 ARG A C 1
ATOM 2291 O O . ARG A 1 298 ? -16.489 50.501 -62.983 1.00 31.63 302 ARG A O 1
ATOM 2299 N N . ILE A 1 299 ? -15.465 48.534 -63.351 1.00 29.86 303 ILE A N 1
ATOM 2300 C CA . ILE A 1 299 ? -14.625 48.643 -62.165 1.00 32.11 303 ILE A CA 1
ATOM 2301 C C . ILE A 1 299 ? -13.228 49.100 -62.539 1.00 31.90 303 ILE A C 1
ATOM 2302 O O . ILE A 1 299 ? -12.641 48.590 -63.495 1.00 35.35 303 ILE A O 1
ATOM 2307 N N . GLN A 1 300 ? -12.693 50.053 -61.785 1.00 33.81 304 GLN A N 1
ATOM 2308 C CA . GLN A 1 300 ? -11.334 50.531 -62.006 1.00 30.95 304 GLN A CA 1
ATOM 2309 C C . GLN A 1 300 ? -10.435 50.105 -60.844 1.00 34.37 304 GLN A C 1
ATOM 2310 O O . GLN A 1 300 ? -10.493 50.704 -59.763 1.00 37.01 304 GLN A O 1
ATOM 2316 N N . PRO A 1 301 ? -9.600 49.073 -61.057 1.00 31.66 305 PRO A N 1
ATOM 2317 C CA . PRO A 1 301 ? -8.681 48.634 -60.005 1.00 33.08 305 PRO A CA 1
ATOM 2318 C C . PRO A 1 301 ? -7.620 49.703 -59.769 1.00 36.40 305 PRO A C 1
ATOM 2319 O O . PRO A 1 301 ? -7.200 50.389 -60.702 1.00 37.75 305 PRO A O 1
ATOM 2323 N N . ILE A 1 302 ? -7.194 49.839 -58.523 1.00 39.78 306 ILE A N 1
ATOM 2324 C CA . ILE A 1 302 ? -6.208 50.836 -58.164 1.00 37.49 306 ILE A CA 1
ATOM 2325 C C . ILE A 1 302 ? -5.037 50.162 -57.452 1.00 36.32 306 ILE A C 1
ATOM 2326 O O . ILE A 1 302 ? -3.926 50.178 -57.963 1.00 42.88 306 ILE A O 1
ATOM 2331 N N . SER A 1 303 ? -5.288 49.531 -56.306 1.00 36.39 307 SER A N 1
ATOM 2332 C CA . SER A 1 303 ? -4.223 48.849 -55.555 1.00 35.12 307 SER A CA 1
ATOM 2333 C C . SER A 1 303 ? -3.758 47.519 -56.170 1.00 44.40 307 SER A C 1
ATOM 2334 O O . SER A 1 303 ? -4.401 46.960 -57.070 1.00 42.03 307 SER A O 1
ATOM 2337 N N . LYS A 1 304 ? -2.635 47.008 -55.677 1.00 48.67 308 LYS A N 1
ATOM 2338 C CA . LYS A 1 304 ? -2.165 45.681 -56.067 1.00 47.65 308 LYS A CA 1
ATOM 2339 C C . LYS A 1 304 ? -3.241 44.603 -55.769 1.00 48.88 308 LYS A C 1
ATOM 2340 O O . LYS A 1 304 ? -3.409 43.640 -56.541 1.00 39.58 308 LYS A O 1
ATOM 2346 N N . ASP A 1 305 ? -3.963 44.770 -54.656 1.00 45.19 309 ASP A N 1
ATOM 2347 C CA . ASP A 1 305 ? -5.035 43.843 -54.291 1.00 44.75 309 ASP A CA 1
ATOM 2348 C C . ASP A 1 305 ? -6.196 43.980 -55.268 1.00 39.05 309 ASP A C 1
ATOM 2349 O O . ASP A 1 305 ? -6.751 42.971 -55.723 1.00 27.99 309 ASP A O 1
ATOM 2354 N N . ASP A 1 306 ? -6.547 45.232 -55.580 1.00 36.98 310 ASP A N 1
ATOM 2355 C CA . ASP A 1 306 ? -7.632 45.536 -56.515 1.00 35.14 310 ASP A CA 1
ATOM 2356 C C . ASP A 1 306 ? -7.448 44.748 -57.804 1.00 37.39 310 ASP A C 1
ATOM 2357 O O . ASP A 1 306 ? -8.386 44.106 -58.304 1.00 36.71 310 ASP A O 1
ATOM 2362 N N . PHE A 1 307 ? -6.225 44.788 -58.327 1.00 31.68 311 PHE A N 1
ATOM 2363 C CA . PHE A 1 307 ? -5.913 44.152 -59.598 1.00 34.73 311 PHE A CA 1
ATOM 2364 C C . PHE A 1 307 ? -5.969 42.632 -59.534 1.00 36.07 311 PHE A C 1
ATOM 2365 O O . PHE A 1 307 ? -6.488 41.997 -60.455 1.00 33.31 311 PHE A O 1
ATOM 2373 N N . ARG A 1 308 ? -5.434 42.053 -58.461 1.00 30.74 312 ARG A N 1
ATOM 2374 C CA . ARG A 1 308 ? -5.434 40.610 -58.321 1.00 33.20 312 ARG A CA 1
ATOM 2375 C C . ARG A 1 308 ? -6.866 40.093 -58.308 1.00 32.93 312 ARG A C 1
ATOM 2376 O O . ARG A 1 308 ? -7.149 39.036 -58.882 1.00 33.42 312 ARG A O 1
ATOM 2384 N N . ARG A 1 309 ? -7.763 40.855 -57.682 1.00 27.12 313 ARG A N 1
ATOM 2385 C CA . ARG A 1 309 ? -9.164 40.450 -57.552 1.00 26.96 313 ARG A CA 1
ATOM 2386 C C . ARG A 1 309 ? -9.952 40.722 -58.816 1.00 30.12 313 ARG A C 1
ATOM 2387 O O . ARG A 1 309 ? -10.890 39.990 -59.130 1.00 31.65 313 ARG A O 1
ATOM 2395 N N . TYR A 1 310 ? -9.567 41.762 -59.547 1.00 29.06 314 TYR A N 1
ATOM 2396 C CA . TYR A 1 310 ? -10.122 42.011 -60.875 1.00 27.18 314 TYR A CA 1
ATOM 2397 C C . TYR A 1 310 ? -9.823 40.826 -61.803 1.00 29.41 314 TYR A C 1
ATOM 2398 O O . TYR A 1 310 ? -10.740 40.296 -62.449 1.00 29.11 314 TYR A O 1
ATOM 2407 N N . ARG A 1 311 ? -8.555 40.407 -61.864 1.00 26.79 315 ARG A N 1
ATOM 2408 C CA . ARG A 1 311 ? -8.166 39.223 -62.642 1.00 29.65 315 ARG A CA 1
ATOM 2409 C C . ARG A 1 311 ? -8.811 37.939 -62.079 1.00 34.29 315 ARG A C 1
ATOM 2410 O O . ARG A 1 311 ? -9.199 37.033 -62.842 1.00 34.26 315 ARG A O 1
ATOM 2418 N N . GLY A 1 312 ? -8.901 37.862 -60.748 1.00 28.15 316 GLY A N 1
ATOM 2419 C CA . GLY A 1 312 ? -9.449 36.703 -60.083 1.00 28.49 316 GLY A CA 1
ATOM 2420 C C . GLY A 1 312 ? -10.886 36.446 -60.504 1.00 33.97 316 GLY A C 1
ATOM 2421 O O . GLY A 1 312 ? -11.260 35.292 -60.829 1.00 28.83 316 GLY A O 1
ATOM 2422 N N . ALA A 1 313 ? -11.691 37.512 -60.500 1.00 25.80 317 ALA A N 1
ATOM 2423 C CA . ALA A 1 313 ? -13.100 37.391 -60.857 1.00 27.00 317 ALA A CA 1
ATOM 2424 C C . ALA A 1 313 ? -13.212 36.907 -62.306 1.00 29.54 317 ALA A C 1
ATOM 2425 O O . ALA A 1 313 ? -14.076 36.100 -62.637 1.00 32.16 317 ALA A O 1
ATOM 2427 N N . ILE A 1 314 ? -12.318 37.392 -63.159 1.00 28.56 318 ILE A N 1
ATOM 2428 C CA . ILE A 1 314 ? -12.253 36.939 -64.536 1.00 30.30 318 ILE A CA 1
ATOM 2429 C C . ILE A 1 314 ? -11.923 35.453 -64.634 1.00 30.92 318 ILE A C 1
ATOM 2430 O O . ILE A 1 314 ? -12.619 34.703 -65.328 1.00 34.28 318 ILE A O 1
ATOM 2435 N N . ALA A 1 315 ? -10.868 35.026 -63.946 1.00 26.11 319 ALA A N 1
ATOM 2436 C CA . ALA A 1 315 ? -10.464 33.617 -63.984 1.00 28.44 319 ALA A CA 1
ATOM 2437 C C . ALA A 1 315 ? -11.617 32.727 -63.515 1.00 33.82 319 ALA A C 1
ATOM 2438 O O . ALA A 1 315 ? -11.969 31.726 -64.162 1.00 30.91 319 ALA A O 1
ATOM 2440 N N . ARG A 1 316 ? -12.213 33.118 -62.390 1.00 31.58 320 ARG A N 1
ATOM 2441 C CA . ARG A 1 316 ? -13.369 32.424 -61.855 1.00 29.12 320 ARG A CA 1
ATOM 2442 C C . ARG A 1 316 ? -14.540 32.384 -62.832 1.00 33.26 320 ARG A C 1
ATOM 2443 O O . ARG A 1 316 ? -15.184 31.332 -62.964 1.00 37.62 320 ARG A O 1
ATOM 2451 N N . LYS A 1 317 ? -14.822 33.506 -63.506 1.00 30.28 321 LYS A N 1
ATOM 2452 C CA . LYS A 1 317 ? -15.907 33.547 -64.503 1.00 34.56 321 LYS A CA 1
ATOM 2453 C C . LYS A 1 317 ? -15.639 32.587 -65.658 1.00 33.51 321 LYS A C 1
ATOM 2454 O O . LYS A 1 317 ? -16.527 31.871 -66.112 1.00 39.45 321 LYS A O 1
ATOM 2460 N N . ARG A 1 318 ? -14.402 32.539 -66.115 1.00 38.02 322 ARG A N 1
ATOM 2461 C CA . ARG A 1 318 ? -14.081 31.666 -67.235 1.00 39.91 322 ARG A CA 1
ATOM 2462 C C . ARG A 1 318 ? -14.157 30.198 -66.829 1.00 40.41 322 ARG A C 1
ATOM 2463 O O . ARG A 1 318 ? -14.676 29.373 -67.580 1.00 46.49 322 ARG A O 1
ATOM 2471 N N . ILE A 1 319 ? -13.667 29.876 -65.635 1.00 40.62 323 ILE A N 1
ATOM 2472 C CA . ILE A 1 319 ? -13.832 28.530 -65.080 1.00 36.74 323 ILE A CA 1
ATOM 2473 C C . ILE A 1 319 ? -15.323 28.141 -64.980 1.00 43.33 323 ILE A C 1
ATOM 2474 O O . ILE A 1 319 ? -15.683 26.995 -65.233 1.00 49.86 323 ILE A O 1
ATOM 2479 N N . ARG A 1 320 ? -16.190 29.093 -64.631 1.00 42.36 324 ARG A N 1
ATOM 2480 C CA . ARG A 1 320 ? -17.633 28.834 -64.594 1.00 40.55 324 ARG A CA 1
ATOM 2481 C C . ARG A 1 320 ? -18.234 28.535 -65.973 1.00 47.34 324 ARG A C 1
ATOM 2482 O O . ARG A 1 320 ? -18.785 27.452 -66.178 1.00 61.06 324 ARG A O 1
ATOM 2490 N N . LEU A 1 321 ? -18.128 29.493 -66.900 1.00 49.70 325 LEU A N 1
ATOM 2491 C CA . LEU A 1 321 ? -18.655 29.352 -68.266 1.00 53.82 325 LEU A CA 1
ATOM 2492 C C . LEU A 1 321 ? -18.284 28.014 -68.927 1.00 60.15 325 LEU A C 1
ATOM 2493 O O . LEU A 1 321 ? -19.139 27.372 -69.552 1.00 66.07 325 LEU A O 1
ATOM 2498 N N . GLY A 1 322 ? -17.025 27.597 -68.792 1.00 49.71 326 GLY A N 1
ATOM 2499 C CA . GLY A 1 322 ? -16.621 26.277 -69.246 1.00 48.48 326 GLY A CA 1
ATOM 2500 C C . GLY A 1 322 ? -17.441 25.180 -68.583 1.00 57.48 326 GLY A C 1
ATOM 2501 O O . GLY A 1 322 ? -16.970 24.483 -67.685 1.00 60.35 326 GLY A O 1
#

CATH classification: 3.10.129.10 (+1 more: 3.10.129.10)